Protein AF-0000000074318396 (afdb_homodimer)

pLDDT: mean 97.91, std 1.58, range [88.44, 99.0]

Nearest PDB structures (foldseek):
  2fzv-assembly1_D  TM=8.407E-01  e=4.730E-10  Shigella flexneri 2a str. 2457T
  2fzv-assembly1_C  TM=8.401E-01  e=1.295E-09  Shigella flexneri 2a str. 2457T
  1t0i-assembly1_A  TM=7.292E-01  e=5.713E-10  Saccharomyces cerevisiae
  4c76-assembly2_B  TM=8.490E-01  e=1.202E-07  Pseudomonas putida KT2440
  3k1y-assembly1_A  TM=6.879E-01  e=1.753E-07  Corynebacterium diphtheriae

Secondary structure (DSSP, 8-state):
-EEEEE----TT-HHHHHHHHHHHHHHTTT----EEEGGGS-TTHHHHTSGGGTT--HHHHHHHHHHHH-SEEEEEEE-BTTB--HHHHHHHHTS-TTTTTTT-EEEEEEE-SSSSTTHHHHHHHHHHHHHTT-EE-S---EETTHHHHB-SSSB--HHHHHHHHHHHHHHHH-/-EEEEE----TT-SHHHHHHHHHHHHHTTT----EEEGGGS-TTHHHHTSGG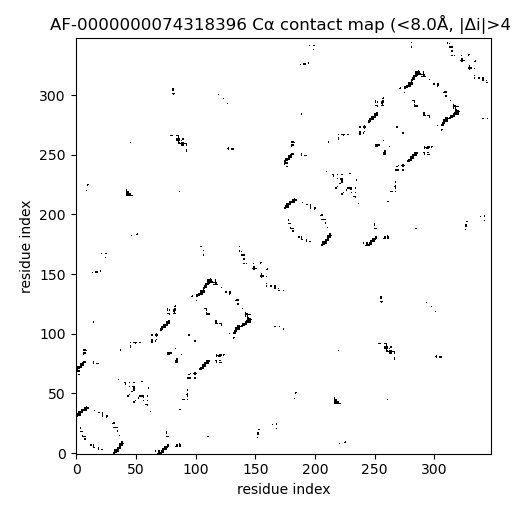GTT--HHHHHHHHHHHH-SEEEEEEE-BTTB--HHHHHHHHTSPTTTTTTT-EEEEEEE-SSSSTTHHHHHHHHHHHHHTT-EE-S---EETTHHHHB-SSSB--HHHHHHHHHHHHHHHH-

Solvent-accessible surface area (backbone atoms only — not comparable to full-atom values): 17674 Å² total; per-residue (Å²): 85,42,35,30,33,18,33,50,59,62,81,92,50,66,40,56,38,52,42,51,43,51,35,49,59,36,41,77,71,72,39,77,39,57,75,47,52,47,61,72,52,62,56,35,38,82,65,53,27,25,74,97,26,53,87,68,29,70,74,58,43,54,55,44,50,53,45,49,60,31,45,36,38,35,39,29,35,45,46,41,72,59,19,50,34,16,64,39,43,35,52,60,65,46,42,59,82,54,70,39,37,46,77,24,39,34,37,47,35,23,27,20,75,49,83,68,4,19,50,58,18,52,51,50,48,49,53,27,38,45,66,42,37,24,46,67,52,85,62,53,50,55,36,37,36,31,77,80,32,37,79,64,78,50,69,70,35,68,66,60,45,50,45,50,52,50,39,54,54,50,59,74,72,100,84,41,34,30,34,17,32,49,59,62,82,93,48,64,41,58,38,52,42,49,42,52,33,49,60,37,42,77,70,73,39,75,38,56,76,45,52,48,60,73,52,63,55,35,38,82,66,54,26,27,73,97,26,52,87,68,30,70,74,56,41,54,54,44,50,51,46,50,61,31,47,37,37,35,40,28,35,45,46,41,73,60,19,52,36,15,65,39,43,34,53,60,66,46,43,58,82,53,70,39,37,45,79,24,38,32,37,48,35,22,27,20,75,48,83,66,4,20,52,59,18,52,51,52,48,47,53,26,37,44,66,42,37,23,46,67,52,85,62,56,50,55,36,37,37,31,77,81,32,36,80,66,77,49,68,70,34,69,66,60,45,49,44,49,51,51,39,53,54,49,59,74,73,101

Sequence (348 aa):
MYTIISGTNRKDAVSPKLAAYYQTCLSDKGIEAPVLSLDDLPDDFVFSALYENAGKHEVFNKFRERMLNTTKFIFIVPEYNGSFPGVLKAFIDGMEYPDTFSNKKCALVGLSSGVQGAGLALSHLTDIFNYCGTHVLAQKPKLSFIHKHFDGEEVLNDLYKQLIDEQVEAFLEFMYTIISGTNRKDAVSPKLAAYYQTCLSDKGIEAPVLSLDDLPDDFVFSALYENAGKHEVFNKFRERMLNTTKFIFIVPEYNGSFPGVLKAFIDGMEYPDTFSNKKCALVGLSSGVQGAGLALSHLTDIFNYCGTHVLAQKPKLSFIHKHFDGEEVLNDLYKQLIDEQVEAFLEF

Radius of gyration: 20.23 Å; Cα contacts (8 Å, |Δi|>4): 728; chains: 2; bounding box: 42×61×42 Å

Structure (mmCIF, N/CA/C/O backbone):
data_AF-0000000074318396-model_v1
#
loop_
_entity.id
_entity.type
_entity.pdbx_description
1 polymer 'NADPH-dependent FMN reductase'
#
loop_
_atom_site.group_PDB
_atom_site.id
_atom_site.type_symbol
_atom_site.label_atom_id
_atom_site.label_alt_id
_atom_site.label_comp_id
_atom_site.label_asym_id
_atom_site.label_entity_id
_atom_site.label_seq_id
_atom_site.pdbx_PDB_ins_code
_atom_site.Cartn_x
_atom_site.Cartn_y
_atom_site.Cartn_z
_atom_site.occupancy
_atom_site.B_iso_or_equiv
_atom_site.auth_seq_id
_atom_site.auth_comp_id
_atom_site.auth_asym_id
_atom_site.auth_atom_id
_atom_site.pdbx_PDB_model_num
ATOM 1 N N . MET A 1 1 ? -10.891 -21.562 -10.18 1 94.31 1 MET A N 1
ATOM 2 C CA . MET A 1 1 ? -9.852 -21.016 -11.039 1 94.31 1 MET A CA 1
ATOM 3 C C . MET A 1 1 ? -8.711 -20.422 -10.219 1 94.31 1 MET A C 1
ATOM 5 O O . MET A 1 1 ? -8.945 -19.828 -9.164 1 94.31 1 MET A O 1
ATOM 9 N N . TYR A 1 2 ? -7.465 -20.734 -10.648 1 98.44 2 TYR A N 1
ATOM 10 C CA . TYR A 1 2 ? -6.285 -20.203 -9.984 1 98.44 2 TYR A CA 1
ATOM 11 C C . TYR A 1 2 ? -5.695 -19.031 -10.773 1 98.44 2 TYR A C 1
ATOM 13 O O . TYR A 1 2 ? -5.715 -19.031 -12.008 1 98.44 2 TYR A O 1
ATOM 21 N N . THR A 1 3 ? -5.23 -18.016 -10.078 1 98.81 3 THR A N 1
ATOM 22 C CA . THR A 1 3 ? -4.551 -16.891 -10.719 1 98.81 3 THR A CA 1
ATOM 23 C C . THR A 1 3 ? -3.258 -16.547 -9.984 1 98.81 3 THR A C 1
ATOM 25 O O . THR A 1 3 ? -3.238 -16.484 -8.75 1 98.81 3 THR A O 1
ATOM 28 N N . ILE A 1 4 ? -2.168 -16.438 -10.703 1 98.94 4 ILE A N 1
ATOM 29 C CA . ILE A 1 4 ? -0.906 -15.938 -10.172 1 98.94 4 ILE A CA 1
ATOM 30 C C . ILE A 1 4 ? -0.774 -14.453 -10.492 1 98.94 4 ILE A C 1
ATOM 32 O O . ILE A 1 4 ? -0.905 -14.047 -11.656 1 98.94 4 ILE A O 1
ATOM 36 N N . ILE A 1 5 ? -0.581 -13.633 -9.516 1 98.94 5 ILE A N 1
ATOM 37 C CA . ILE A 1 5 ? -0.462 -12.195 -9.711 1 98.94 5 ILE A CA 1
ATOM 38 C C . ILE A 1 5 ? 1.002 -11.773 -9.586 1 98.94 5 ILE A C 1
ATOM 40 O O . ILE A 1 5 ? 1.638 -12.008 -8.555 1 98.94 5 ILE A O 1
ATOM 44 N N . SER A 1 6 ? 1.577 -11.227 -10.641 1 98.88 6 SER A N 1
ATOM 45 C CA . SER A 1 6 ? 2.861 -10.539 -10.57 1 98.88 6 SER A CA 1
ATOM 46 C C . SER A 1 6 ? 2.709 -9.148 -9.969 1 98.88 6 SER A C 1
ATOM 48 O O . SER A 1 6 ? 2.145 -8.25 -10.602 1 98.88 6 SER A O 1
ATOM 50 N N . GLY A 1 7 ? 3.254 -8.875 -8.828 1 98.69 7 GLY A N 1
ATOM 51 C CA . GLY A 1 7 ? 2.811 -7.836 -7.914 1 98.69 7 GLY A CA 1
ATOM 52 C C . GLY A 1 7 ? 3.525 -6.516 -8.125 1 98.69 7 GLY A C 1
ATOM 53 O O . GLY A 1 7 ? 3.695 -5.738 -7.184 1 98.69 7 GLY A O 1
ATOM 54 N N . THR A 1 8 ? 4.086 -6.238 -9.367 1 98.44 8 THR A N 1
ATOM 55 C CA . THR A 1 8 ? 4.727 -4.957 -9.648 1 98.44 8 THR A CA 1
ATOM 56 C C . THR A 1 8 ? 4.52 -4.562 -11.109 1 98.44 8 THR A C 1
ATOM 58 O O . THR A 1 8 ? 4.207 -5.41 -11.953 1 98.44 8 THR A O 1
ATOM 61 N N . ASN A 1 9 ? 4.617 -3.287 -11.312 1 98.31 9 ASN A N 1
ATOM 62 C CA . ASN A 1 9 ? 4.574 -2.775 -12.68 1 98.31 9 ASN A CA 1
ATOM 63 C C . ASN A 1 9 ? 5.945 -2.283 -13.133 1 98.31 9 ASN A C 1
ATOM 65 O O . ASN A 1 9 ? 6.055 -1.574 -14.133 1 98.31 9 ASN A O 1
ATOM 69 N N . ARG A 1 10 ? 6.977 -2.527 -12.344 1 96.69 10 ARG A N 1
ATOM 70 C CA . ARG A 1 10 ? 8.328 -2.18 -12.766 1 96.69 10 ARG A CA 1
ATOM 71 C C . ARG A 1 10 ? 8.75 -2.986 -13.992 1 96.69 10 ARG A C 1
ATOM 73 O O . ARG A 1 10 ? 8.555 -4.203 -14.039 1 96.69 10 ARG A O 1
ATOM 80 N N . LYS A 1 11 ? 9.398 -2.217 -14.859 1 93.25 11 LYS A N 1
ATOM 81 C CA . LYS A 1 11 ? 9.828 -2.902 -16.078 1 93.25 11 LYS A CA 1
ATOM 82 C C . LYS A 1 11 ? 11.039 -3.791 -15.797 1 93.25 11 LYS A C 1
ATOM 84 O O . LYS A 1 11 ? 11.883 -3.457 -14.969 1 93.25 11 LYS A O 1
ATOM 89 N N . ASP A 1 12 ? 11.133 -4.949 -16.438 1 90.5 12 ASP A N 1
ATOM 90 C CA . ASP A 1 12 ? 12.242 -5.898 -16.359 1 90.5 12 ASP A CA 1
ATOM 91 C C . ASP A 1 12 ? 12.406 -6.418 -14.922 1 90.5 12 ASP A C 1
ATOM 93 O O . ASP A 1 12 ? 13.523 -6.645 -14.469 1 90.5 12 ASP A O 1
ATOM 97 N N . ALA A 1 13 ? 11.32 -6.457 -14.219 1 95.69 13 ALA A N 1
ATOM 98 C CA . ALA A 1 13 ? 11.344 -6.965 -12.844 1 95.69 13 ALA A CA 1
ATOM 99 C C . ALA A 1 13 ? 11.508 -8.477 -12.82 1 95.69 13 ALA A C 1
ATOM 101 O O . ALA A 1 13 ? 11.195 -9.156 -13.805 1 95.69 13 ALA A O 1
ATOM 102 N N . VAL A 1 14 ? 11.922 -9 -11.734 1 97.81 14 VAL A N 1
ATOM 103 C CA . VAL A 1 14 ? 12.094 -10.43 -11.516 1 97.81 14 VAL A CA 1
ATOM 104 C C . VAL A 1 14 ? 10.734 -11.078 -11.273 1 97.81 14 VAL A C 1
ATOM 106 O O . VAL A 1 14 ? 10.531 -12.258 -11.586 1 97.81 14 VAL A O 1
ATOM 109 N N . SER A 1 15 ? 9.758 -10.336 -10.82 1 98.38 15 SER A N 1
ATOM 110 C CA . SER A 1 15 ? 8.461 -10.836 -10.367 1 98.38 15 SER A CA 1
ATOM 111 C C . SER A 1 15 ? 7.727 -11.562 -11.484 1 98.38 15 SER A C 1
ATOM 113 O O . SER A 1 15 ? 7.227 -12.672 -11.281 1 98.38 15 SER A O 1
ATOM 115 N N . PRO A 1 16 ? 7.719 -11.008 -12.703 1 98.38 16 PRO A N 1
ATOM 116 C CA . PRO A 1 16 ? 7.035 -11.742 -13.766 1 98.38 16 PRO A CA 1
ATOM 117 C C . PRO A 1 16 ? 7.719 -13.062 -14.102 1 98.38 16 PRO A C 1
ATOM 119 O O . PRO A 1 16 ? 7.047 -14.047 -14.43 1 98.38 16 PRO A O 1
ATOM 122 N N . LYS A 1 17 ? 9 -13.117 -14.023 1 98.5 17 LYS A N 1
ATOM 123 C CA . LYS A 1 17 ? 9.734 -14.352 -14.281 1 98.5 17 LYS A CA 1
ATOM 124 C C . LYS A 1 17 ? 9.461 -15.391 -13.195 1 98.5 17 LYS A C 1
ATOM 126 O O . LYS A 1 17 ? 9.289 -16.578 -13.5 1 98.5 17 LYS A O 1
ATOM 131 N N . LEU A 1 18 ? 9.406 -14.938 -11.961 1 98.75 18 LEU A N 1
ATOM 132 C CA . LEU A 1 18 ? 9.102 -15.852 -10.867 1 98.75 18 LEU A CA 1
ATOM 133 C C . LEU A 1 18 ? 7.66 -16.344 -10.953 1 98.75 18 LEU A C 1
ATOM 135 O O . LEU A 1 18 ? 7.375 -17.5 -10.633 1 98.75 18 LEU A O 1
ATOM 139 N N . ALA A 1 19 ? 6.762 -15.453 -11.352 1 98.81 19 ALA A N 1
ATOM 140 C CA . ALA A 1 19 ? 5.379 -15.859 -11.594 1 98.81 19 ALA A CA 1
ATOM 141 C C . ALA A 1 19 ? 5.309 -16.969 -12.633 1 98.81 19 ALA A C 1
ATOM 143 O O . ALA A 1 19 ? 4.594 -17.953 -12.453 1 98.81 19 ALA A O 1
ATOM 144 N N . ALA A 1 20 ? 6.039 -16.812 -13.695 1 98.62 20 ALA A N 1
ATOM 145 C CA . ALA A 1 20 ? 6.086 -17.828 -14.742 1 98.62 20 ALA A CA 1
ATOM 146 C C . ALA A 1 20 ? 6.641 -19.141 -14.203 1 98.62 20 ALA A C 1
ATOM 148 O O . ALA A 1 20 ? 6.168 -20.219 -14.578 1 98.62 20 ALA A O 1
ATOM 149 N N . TYR A 1 21 ? 7.629 -19.016 -13.414 1 98.75 21 TYR A N 1
ATOM 150 C CA . TYR A 1 21 ? 8.195 -20.219 -12.797 1 98.75 21 TYR A CA 1
ATOM 151 C C . TYR A 1 21 ? 7.148 -20.953 -11.969 1 98.75 21 TYR A C 1
ATOM 153 O O . TYR A 1 21 ? 7.012 -22.172 -12.07 1 98.75 21 TYR A O 1
ATOM 161 N N . TYR A 1 22 ? 6.414 -20.234 -11.117 1 98.81 22 TYR A N 1
ATOM 162 C CA . TYR A 1 22 ? 5.34 -20.844 -10.328 1 98.81 22 TYR A CA 1
ATOM 163 C C . TYR A 1 22 ? 4.293 -21.469 -11.234 1 98.81 22 TYR A C 1
ATOM 165 O O . TYR A 1 22 ? 3.764 -22.547 -10.93 1 98.81 22 TYR A O 1
ATOM 173 N N . GLN A 1 23 ? 3.982 -20.75 -12.297 1 98.75 23 GLN A N 1
ATOM 174 C CA . GLN A 1 23 ? 3.025 -21.281 -13.258 1 98.75 23 GLN A CA 1
ATOM 175 C C . GLN A 1 23 ? 3.484 -22.641 -13.789 1 98.75 23 GLN A C 1
ATOM 177 O O . GLN A 1 23 ? 2.686 -23.578 -13.906 1 98.75 23 GLN A O 1
ATOM 182 N N . THR A 1 24 ? 4.758 -22.75 -14.117 1 98.38 24 THR A N 1
ATOM 183 C CA . THR A 1 24 ? 5.332 -24 -14.602 1 98.38 24 THR A CA 1
ATOM 184 C C . THR A 1 24 ? 5.23 -25.094 -13.539 1 98.38 24 THR A C 1
ATOM 186 O O . THR A 1 24 ? 4.859 -26.234 -13.836 1 98.38 24 THR A O 1
ATOM 189 N N . CYS A 1 25 ? 5.551 -24.75 -12.328 1 98.38 25 CYS A N 1
ATOM 190 C CA . CYS A 1 25 ? 5.457 -25.703 -11.227 1 98.38 25 CYS A CA 1
ATOM 191 C C . CYS A 1 25 ? 4.047 -26.266 -11.117 1 98.38 25 CYS A C 1
ATOM 193 O O . CYS A 1 25 ? 3.867 -27.469 -10.922 1 98.38 25 CYS A O 1
ATOM 195 N N . LEU A 1 26 ? 3.059 -25.406 -11.234 1 98.62 26 LEU A N 1
ATOM 196 C CA . LEU A 1 26 ? 1.665 -25.828 -11.133 1 98.62 26 LEU A CA 1
ATOM 197 C C . LEU A 1 26 ? 1.252 -26.641 -12.344 1 98.62 26 LEU A C 1
ATOM 199 O O . LEU A 1 26 ? 0.56 -27.656 -12.203 1 98.62 26 LEU A O 1
ATOM 203 N N . SER A 1 27 ? 1.682 -26.188 -13.516 1 98.31 27 SER A N 1
ATOM 204 C CA . SER A 1 27 ? 1.366 -26.906 -14.742 1 98.31 27 SER A CA 1
ATOM 205 C C . SER A 1 27 ? 1.912 -28.328 -14.695 1 98.31 27 SER A C 1
ATOM 207 O O . SER A 1 27 ? 1.26 -29.266 -15.172 1 98.31 27 SER A O 1
ATOM 209 N N . ASP A 1 28 ? 3.084 -28.469 -14.18 1 97.81 28 ASP A N 1
ATOM 210 C CA . ASP A 1 28 ? 3.713 -29.781 -14.039 1 97.81 28 ASP A CA 1
ATOM 211 C C . ASP A 1 28 ? 2.863 -30.719 -13.172 1 97.81 28 ASP A C 1
ATOM 213 O O . ASP A 1 28 ? 2.988 -31.938 -13.258 1 97.81 28 ASP A O 1
ATOM 217 N N . LYS A 1 29 ? 2.031 -30.125 -12.375 1 97.56 29 LYS A N 1
ATOM 218 C CA . LYS A 1 29 ? 1.135 -30.891 -11.516 1 97.56 29 LYS A CA 1
ATOM 219 C C . LYS A 1 29 ? -0.268 -30.969 -12.109 1 97.56 29 LYS A C 1
ATOM 221 O O . LYS A 1 29 ? -1.208 -31.406 -11.445 1 97.56 29 LYS A O 1
ATOM 226 N N . GLY A 1 30 ? -0.443 -30.438 -13.305 1 97.5 30 GLY A N 1
ATOM 227 C CA . GLY A 1 30 ? -1.698 -30.531 -14.031 1 97.5 30 GLY A CA 1
ATOM 228 C C . GLY A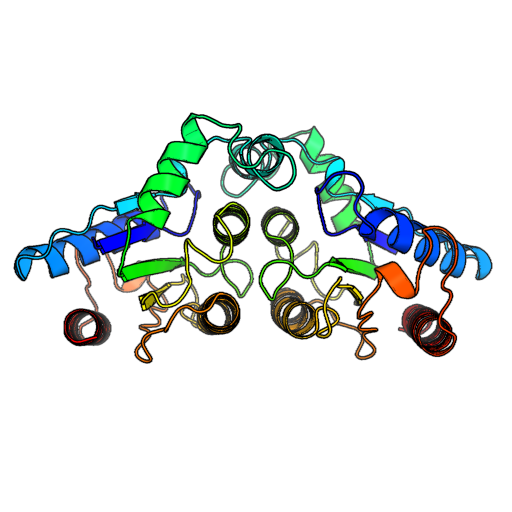 1 30 ? -2.652 -29.391 -13.719 1 97.5 30 GLY A C 1
ATOM 229 O O . GLY A 1 30 ? -3.854 -29.5 -13.977 1 97.5 30 GLY A O 1
ATOM 230 N N . ILE A 1 31 ? -2.17 -28.328 -13.102 1 97.75 31 ILE A N 1
ATOM 231 C CA . ILE A 1 31 ? -3.014 -27.203 -12.688 1 97.75 31 ILE A CA 1
ATOM 232 C C . ILE A 1 31 ? -2.758 -26 -13.594 1 97.75 31 ILE A C 1
ATOM 234 O O . ILE A 1 31 ? -1.608 -25.594 -13.781 1 97.75 31 ILE A O 1
ATOM 238 N N . GLU A 1 32 ? -3.801 -25.547 -14.156 1 97.81 32 GLU A N 1
ATOM 239 C CA . GLU A 1 32 ? -3.707 -24.312 -14.93 1 97.81 32 GLU A CA 1
ATOM 240 C C . GLU A 1 32 ? -3.891 -23.078 -14.047 1 97.81 32 GLU A C 1
ATOM 242 O O . GLU A 1 32 ? -4.883 -22.984 -13.32 1 97.81 32 GLU A O 1
ATOM 247 N N . ALA A 1 33 ? -2.963 -22.188 -14.086 1 98.5 33 ALA A N 1
ATOM 248 C CA . ALA A 1 33 ? -3.008 -20.938 -13.328 1 98.5 33 ALA A CA 1
ATOM 249 C C . ALA A 1 33 ? -2.447 -19.781 -14.148 1 98.5 33 ALA A C 1
ATOM 251 O O . ALA A 1 33 ? -1.245 -19.5 -14.102 1 98.5 33 ALA A O 1
ATOM 252 N N . PRO A 1 34 ? -3.232 -19.094 -14.891 1 98.5 34 PRO A N 1
ATOM 253 C CA . PRO A 1 34 ? -2.74 -17.969 -15.695 1 98.5 34 PRO A CA 1
ATOM 254 C C . PRO A 1 34 ? -2.176 -16.828 -14.844 1 98.5 34 PRO A C 1
ATOM 256 O O . PRO A 1 34 ? -2.65 -16.594 -13.727 1 98.5 34 PRO A O 1
ATOM 259 N N . VAL A 1 35 ? -1.208 -16.141 -15.445 1 98.69 35 VAL A N 1
ATOM 260 C CA . VAL A 1 35 ? -0.562 -15.031 -14.766 1 98.69 35 VAL A CA 1
ATOM 261 C C . VAL A 1 35 ? -1.301 -13.734 -15.094 1 98.69 35 VAL A C 1
ATOM 263 O O . VAL A 1 35 ? -1.682 -13.492 -16.234 1 98.69 35 VAL A O 1
ATOM 266 N N . LEU A 1 36 ? -1.627 -13 -14.117 1 98.62 36 LEU A N 1
ATOM 267 C CA . LEU A 1 36 ? -2.078 -11.617 -14.219 1 98.62 36 LEU A CA 1
ATOM 268 C C . LEU A 1 36 ? -0.962 -10.648 -13.828 1 98.62 36 LEU A C 1
ATOM 270 O O . LEU A 1 36 ? -0.543 -10.617 -12.664 1 98.62 36 LEU A O 1
ATOM 274 N N . SER A 1 37 ? -0.477 -9.914 -14.75 1 98.38 37 SER A N 1
ATOM 275 C CA . SER A 1 37 ? 0.628 -9 -14.492 1 98.38 37 SER A CA 1
ATOM 276 C C . SER A 1 37 ? 0.123 -7.578 -14.25 1 98.38 37 SER A C 1
ATOM 278 O O . SER A 1 37 ? -0.672 -7.055 -15.031 1 98.38 37 SER A O 1
ATOM 280 N N . LEU A 1 38 ? 0.671 -6.934 -13.273 1 98.62 38 LEU A N 1
ATOM 281 C CA . LEU A 1 38 ? 0.252 -5.566 -12.977 1 98.62 38 LEU A CA 1
ATOM 282 C C . LEU A 1 38 ? 0.853 -4.586 -13.977 1 98.62 38 LEU A C 1
ATOM 284 O O . LEU A 1 38 ? 0.413 -3.438 -14.07 1 98.62 38 LEU A O 1
ATOM 288 N N . ASP A 1 39 ? 1.813 -5.047 -14.711 1 96.94 39 ASP A N 1
ATOM 289 C CA . ASP A 1 39 ? 2.365 -4.25 -15.805 1 96.94 39 ASP A CA 1
ATOM 290 C C . ASP A 1 39 ? 1.315 -3.99 -16.875 1 96.94 39 ASP A C 1
ATOM 292 O O . ASP A 1 39 ? 1.434 -3.037 -17.656 1 96.94 39 ASP A O 1
ATOM 296 N N . ASP A 1 40 ? 0.289 -4.809 -16.938 1 97.88 40 ASP A N 1
ATOM 297 C CA . ASP A 1 40 ? -0.718 -4.738 -18 1 97.88 40 ASP A CA 1
ATOM 298 C C . ASP A 1 40 ? -1.857 -3.799 -17.609 1 97.88 40 ASP A C 1
ATOM 300 O O . ASP A 1 40 ? -2.771 -3.559 -18.391 1 97.88 40 ASP A O 1
ATOM 304 N N . LEU A 1 41 ? -1.814 -3.258 -16.391 1 98.62 41 LEU A N 1
ATOM 305 C CA . LEU A 1 41 ? -2.885 -2.383 -15.938 1 98.62 41 LEU A CA 1
ATOM 306 C C . LEU A 1 41 ? -2.93 -1.1 -16.75 1 98.62 41 LEU A C 1
ATOM 308 O O . LEU A 1 41 ? -1.896 -0.628 -17.234 1 98.62 41 LEU A O 1
ATOM 312 N N . PRO A 1 42 ? -4.164 -0.546 -16.844 1 98.38 42 PRO A N 1
ATOM 313 C CA . PRO A 1 42 ? -4.203 0.793 -17.438 1 98.38 42 PRO A CA 1
ATOM 314 C C . PRO A 1 42 ? -3.396 1.814 -16.641 1 98.38 42 PRO A C 1
ATOM 316 O O . PRO A 1 42 ? -3.465 1.834 -15.406 1 98.38 42 PRO A O 1
ATOM 319 N N . ASP A 1 43 ? -2.732 2.68 -17.328 1 97.62 43 ASP A N 1
ATOM 320 C CA . ASP A 1 43 ? -1.771 3.568 -16.688 1 97.62 43 ASP A CA 1
ATOM 321 C C . ASP A 1 43 ? -2.469 4.52 -15.711 1 97.62 43 ASP A C 1
ATOM 323 O O . ASP A 1 43 ? -1.849 5.02 -14.773 1 97.62 43 ASP A O 1
ATOM 327 N N . ASP A 1 44 ? -3.756 4.773 -15.953 1 97.69 44 ASP A N 1
ATOM 328 C CA . ASP A 1 44 ? -4.445 5.781 -15.156 1 97.69 44 ASP A CA 1
ATOM 329 C C . ASP A 1 44 ? -5.457 5.141 -14.211 1 97.69 44 ASP A C 1
ATOM 331 O O . ASP A 1 44 ? -6.312 5.824 -13.648 1 97.69 44 ASP A O 1
ATOM 335 N N . PHE A 1 45 ? -5.406 3.857 -13.984 1 98.69 45 PHE A N 1
ATOM 336 C CA . PHE A 1 45 ? -6.48 3.127 -13.32 1 98.69 45 PHE A CA 1
ATOM 337 C C . PHE A 1 45 ? -6.695 3.65 -11.906 1 98.69 45 PHE A C 1
ATOM 339 O O . PHE A 1 45 ? -7.816 3.633 -11.391 1 98.69 45 PHE A O 1
ATOM 346 N N . VAL A 1 46 ? -5.641 4.168 -11.289 1 98.56 46 VAL A N 1
ATOM 347 C CA . VAL A 1 46 ? -5.711 4.594 -9.898 1 98.56 46 VAL A CA 1
ATOM 348 C C . VAL A 1 46 ? -6.695 5.75 -9.758 1 98.56 46 VAL A C 1
ATOM 350 O O . VAL A 1 46 ? -7.336 5.91 -8.719 1 98.56 46 VAL A O 1
ATOM 353 N N . PHE A 1 47 ? -6.875 6.5 -10.812 1 98.12 47 PHE A N 1
ATOM 354 C CA . PHE A 1 47 ? -7.77 7.652 -10.773 1 98.12 47 PHE A CA 1
ATOM 355 C C . PHE A 1 47 ? -9.031 7.391 -11.594 1 98.12 47 PHE A C 1
ATOM 357 O O . PHE A 1 47 ? -10.094 7.934 -11.297 1 98.12 47 PHE A O 1
ATOM 364 N N . SER A 1 48 ? -8.953 6.449 -12.523 1 98.19 48 SER A N 1
ATOM 365 C CA . SER A 1 48 ? -10.047 6.34 -13.484 1 98.19 48 SER A CA 1
ATOM 366 C C . SER A 1 48 ? -10.898 5.102 -13.219 1 98.19 48 SER A C 1
ATOM 368 O O . SER A 1 48 ? -11.992 4.961 -13.766 1 98.19 48 SER A O 1
ATOM 370 N N . ALA A 1 49 ? -10.43 4.242 -12.273 1 98.44 49 ALA A N 1
ATOM 371 C CA . ALA A 1 49 ? -11.125 2.961 -12.203 1 98.44 49 ALA A CA 1
ATOM 372 C C . ALA A 1 49 ? -11.516 2.627 -10.766 1 98.44 49 ALA A C 1
ATOM 374 O O . ALA A 1 49 ? -12.234 1.655 -10.523 1 98.44 49 ALA A O 1
ATOM 375 N N . LEU A 1 50 ? -11.031 3.381 -9.789 1 97.88 50 LEU A N 1
ATOM 376 C CA . LEU A 1 50 ? -11.266 3.057 -8.383 1 97.88 50 LEU A CA 1
ATOM 377 C C . LEU A 1 50 ? -12.375 3.928 -7.805 1 97.88 50 LEU A C 1
ATOM 379 O O . LEU A 1 50 ? -12.734 4.953 -8.391 1 97.88 50 LEU A O 1
ATOM 383 N N . TYR A 1 51 ? -12.844 3.541 -6.656 1 95.88 51 TYR A N 1
ATOM 384 C CA . TYR A 1 51 ? -13.758 4.301 -5.812 1 95.88 51 TYR A CA 1
ATOM 385 C C . TYR A 1 51 ? -15.016 4.688 -6.586 1 95.88 51 TYR A C 1
ATOM 387 O O . TYR A 1 51 ? -15.758 3.822 -7.055 1 95.88 51 TYR A O 1
ATOM 395 N N . GLU A 1 52 ? -15.219 5.992 -6.852 1 95.12 52 GLU A N 1
ATOM 396 C CA . GLU A 1 52 ? -16.422 6.465 -7.523 1 95.12 52 GLU A CA 1
ATOM 397 C C . GLU A 1 52 ? -16.469 6.004 -8.977 1 95.12 52 GLU A C 1
ATOM 399 O O . GLU A 1 52 ? -17.516 6.051 -9.617 1 95.12 52 GLU A O 1
ATOM 404 N N . ASN A 1 53 ? -15.367 5.477 -9.461 1 97.06 53 ASN A N 1
ATOM 405 C CA . ASN A 1 53 ? -15.281 5.043 -10.844 1 97.06 53 ASN A CA 1
ATOM 406 C C . ASN A 1 53 ? -15.344 3.521 -10.961 1 97.06 53 ASN A C 1
ATOM 408 O O . ASN A 1 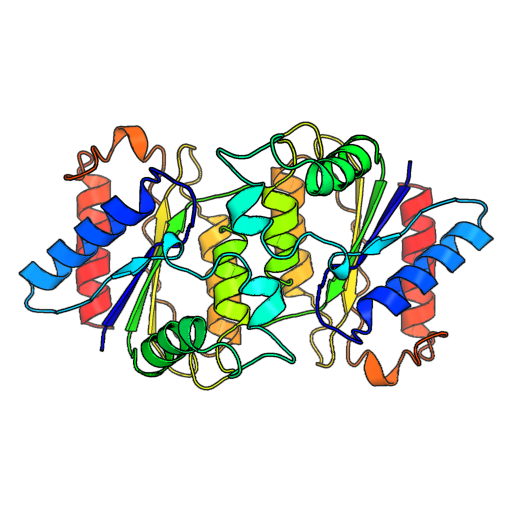53 ? -15.18 2.971 -12.055 1 97.06 53 ASN A O 1
ATOM 412 N N . ALA A 1 54 ? -15.594 2.861 -9.859 1 95.44 54 ALA A N 1
ATOM 413 C CA . ALA A 1 54 ? -15.672 1.402 -9.859 1 95.44 54 ALA A CA 1
ATOM 414 C C . ALA A 1 54 ? -16.672 0.906 -10.898 1 95.44 54 ALA A C 1
ATOM 416 O O . ALA A 1 54 ? -17.797 1.399 -10.977 1 95.44 54 ALA A O 1
ATOM 417 N N . GLY A 1 55 ? -16.219 0.016 -11.695 1 95.56 55 GLY A N 1
ATOM 418 C CA . GLY A 1 55 ? -17.094 -0.602 -12.68 1 95.56 55 GLY A CA 1
ATOM 419 C C . GLY A 1 55 ? -17.188 0.196 -13.969 1 95.56 55 GLY A C 1
ATOM 420 O O . GLY A 1 55 ? -17.781 -0.265 -14.945 1 95.56 55 GLY A O 1
ATOM 421 N N . LYS A 1 56 ? -16.516 1.346 -14.039 1 96.94 56 LYS A N 1
ATOM 422 C CA . LYS A 1 56 ? -16.734 2.244 -15.172 1 96.94 56 LYS A CA 1
ATOM 423 C C . LYS A 1 56 ? -15.609 2.123 -16.188 1 96.94 56 LYS A C 1
ATOM 425 O O . LYS A 1 56 ? -15.719 2.631 -17.312 1 96.94 56 LYS A O 1
ATOM 430 N N . HIS A 1 57 ? -14.508 1.476 -15.852 1 98.19 57 HIS A N 1
ATOM 431 C CA . HIS A 1 57 ? -13.352 1.349 -16.734 1 98.19 57 HIS A CA 1
ATOM 432 C C . HIS A 1 57 ? -13.305 -0.027 -17.391 1 98.19 57 HIS A C 1
ATOM 434 O O . HIS A 1 57 ? -12.898 -1.007 -16.766 1 98.19 57 HIS A O 1
ATOM 440 N N . GLU A 1 58 ? -13.562 -0.126 -18.594 1 98 58 GLU A N 1
ATOM 441 C CA . GLU A 1 58 ? -13.773 -1.391 -19.297 1 98 58 GLU A CA 1
ATOM 442 C C . GLU A 1 58 ? -12.531 -2.273 -19.219 1 98 58 GLU A C 1
ATOM 444 O O . GLU A 1 58 ? -12.633 -3.471 -18.953 1 98 58 GLU A O 1
ATOM 449 N N . VAL A 1 59 ? -11.422 -1.688 -19.469 1 98.44 59 VAL A N 1
ATOM 450 C CA . VAL A 1 59 ? -10.188 -2.469 -19.469 1 98.44 59 VAL A CA 1
ATOM 451 C C . VAL A 1 59 ? -9.891 -2.988 -18.062 1 98.44 59 VAL A C 1
ATOM 453 O O . VAL A 1 59 ? -9.594 -4.168 -17.891 1 98.44 59 VAL A O 1
ATOM 456 N N . PHE A 1 60 ? -10.023 -2.148 -17.078 1 98.75 60 PHE A N 1
ATOM 457 C CA . PHE A 1 60 ? -9.758 -2.553 -15.695 1 98.75 60 PHE A CA 1
ATOM 458 C C . PHE A 1 60 ? -10.766 -3.598 -15.234 1 98.75 60 PHE A C 1
ATOM 460 O O . PHE A 1 60 ? -10.43 -4.5 -14.469 1 98.75 60 PHE A O 1
ATOM 467 N N . ASN A 1 61 ? -11.992 -3.492 -15.742 1 98.38 61 ASN A N 1
ATOM 468 C CA . ASN A 1 61 ? -13.039 -4.43 -15.352 1 98.38 61 ASN A CA 1
ATOM 469 C C . ASN A 1 61 ? -12.688 -5.859 -15.742 1 98.38 61 ASN A C 1
ATOM 471 O O . ASN A 1 61 ? -13.141 -6.812 -15.102 1 98.38 61 ASN A O 1
ATOM 475 N N . LYS A 1 62 ? -11.875 -6.016 -16.781 1 98.38 62 LYS A N 1
ATOM 476 C CA . LYS A 1 62 ? -11.43 -7.355 -17.141 1 98.38 62 LYS A CA 1
ATOM 477 C C . LYS A 1 62 ? -10.57 -7.965 -16.031 1 98.38 62 LYS A C 1
ATOM 479 O O . LYS A 1 62 ? -10.641 -9.172 -15.781 1 98.38 62 LYS A O 1
ATOM 484 N N . PHE A 1 63 ? -9.766 -7.141 -15.43 1 98.62 63 PHE A N 1
ATOM 485 C CA . PHE A 1 63 ? -8.992 -7.602 -14.289 1 98.62 63 PHE A CA 1
ATOM 486 C C . PHE A 1 63 ? -9.898 -7.93 -13.109 1 98.62 63 PHE A C 1
ATOM 488 O O . PHE A 1 63 ? -9.734 -8.961 -12.461 1 98.62 63 PHE A O 1
ATOM 495 N N . ARG A 1 64 ? -10.883 -7.094 -12.844 1 98.19 64 ARG A N 1
ATOM 496 C CA . ARG A 1 64 ? -11.836 -7.316 -11.758 1 98.19 64 ARG A CA 1
ATOM 497 C C . ARG A 1 64 ? -12.562 -8.648 -11.93 1 98.19 64 ARG A C 1
ATOM 499 O O . ARG A 1 64 ? -12.711 -9.414 -10.977 1 98.19 64 ARG A O 1
ATOM 506 N N . GLU A 1 65 ? -12.961 -8.844 -13.133 1 98.06 65 GLU A N 1
ATOM 507 C CA . GLU A 1 65 ? -13.703 -10.07 -13.43 1 98.06 65 GLU A CA 1
ATOM 508 C C . GLU A 1 65 ? -12.836 -11.305 -13.211 1 98.06 65 GLU A C 1
ATOM 510 O O . GLU A 1 65 ? -13.289 -12.297 -12.641 1 98.06 65 GLU A O 1
ATOM 515 N N . ARG A 1 66 ? -11.641 -11.211 -13.672 1 98.25 66 ARG A N 1
ATOM 516 C CA . ARG A 1 66 ? -10.719 -12.32 -13.469 1 98.25 66 ARG A CA 1
ATOM 517 C C . ARG A 1 66 ? -10.516 -12.602 -11.984 1 98.25 66 ARG A C 1
ATOM 519 O O . ARG A 1 66 ? -10.57 -13.75 -11.547 1 98.25 66 ARG A O 1
ATOM 526 N N . MET A 1 67 ? -10.352 -11.625 -11.234 1 98.5 67 MET A N 1
ATOM 527 C CA . MET A 1 67 ? -10.148 -11.766 -9.797 1 98.5 67 MET A CA 1
ATOM 528 C C . MET A 1 67 ? -11.391 -12.32 -9.117 1 98.5 67 MET A C 1
ATOM 530 O O . MET A 1 67 ? -11.297 -13.172 -8.227 1 98.5 67 MET A O 1
ATOM 534 N N . LEU A 1 68 ? -12.492 -11.828 -9.523 1 98 68 LEU A N 1
ATOM 535 C CA . LEU A 1 68 ? -13.75 -12.281 -8.953 1 98 68 LEU A CA 1
ATOM 536 C C . LEU A 1 68 ? -13.953 -13.781 -9.18 1 98 68 LEU A C 1
ATOM 538 O O . LEU A 1 68 ? -14.461 -14.484 -8.312 1 98 68 LEU A O 1
ATOM 542 N N . ASN A 1 69 ? -13.5 -14.242 -10.289 1 97.81 69 ASN A N 1
ATOM 543 C CA . ASN A 1 69 ? -13.734 -15.625 -10.664 1 97.81 69 ASN A CA 1
ATOM 544 C C . ASN A 1 69 ? -12.625 -16.547 -10.156 1 97.81 69 ASN A C 1
ATOM 546 O O . ASN A 1 69 ? -12.688 -17.766 -10.328 1 97.81 69 ASN A O 1
ATOM 550 N N . THR A 1 70 ? -11.633 -15.961 -9.57 1 98.31 70 THR A N 1
ATOM 551 C CA . THR A 1 70 ? -10.523 -16.734 -9.023 1 98.31 70 THR A CA 1
ATOM 552 C C . THR A 1 70 ? -10.875 -17.281 -7.645 1 98.31 70 THR A C 1
ATOM 554 O O . THR A 1 70 ? -11.461 -16.578 -6.82 1 98.31 70 THR A O 1
ATOM 557 N N . THR A 1 71 ? -10.516 -18.531 -7.398 1 97.62 71 THR A N 1
ATOM 558 C CA . THR A 1 71 ? -10.789 -19.141 -6.109 1 97.62 71 THR A CA 1
ATOM 559 C C . THR A 1 71 ? -9.531 -19.156 -5.234 1 97.62 71 THR A C 1
ATOM 561 O O . THR A 1 71 ? -9.617 -19 -4.016 1 97.62 71 THR A O 1
ATOM 564 N N . LYS A 1 72 ? -8.328 -19.391 -5.871 1 98.62 72 LYS A N 1
ATOM 565 C CA . LYS A 1 72 ? -7.051 -19.359 -5.172 1 98.62 72 LYS A CA 1
ATOM 566 C C . LYS A 1 72 ? -6.062 -18.438 -5.887 1 98.62 72 LYS A C 1
ATOM 568 O O . LYS A 1 72 ? -5.938 -18.484 -7.109 1 98.62 72 LYS A O 1
ATOM 573 N N . PHE A 1 73 ? -5.434 -17.672 -5.066 1 98.88 73 PHE A N 1
ATOM 574 C CA . PHE A 1 73 ? -4.449 -16.719 -5.586 1 98.88 73 PHE A CA 1
ATOM 575 C C . PHE A 1 73 ? -3.041 -17.125 -5.176 1 98.88 73 PHE A C 1
ATOM 577 O O . PHE A 1 73 ? -2.842 -17.688 -4.094 1 98.88 73 PHE A O 1
ATOM 584 N N . ILE A 1 74 ? -2.107 -16.875 -6.02 1 98.94 74 ILE A N 1
ATOM 585 C CA . ILE A 1 74 ? -0.707 -16.75 -5.629 1 98.94 74 ILE A CA 1
ATOM 586 C C . ILE A 1 74 ? -0.205 -15.336 -5.953 1 98.94 74 ILE A C 1
ATOM 588 O O . ILE A 1 74 ? -0.241 -14.914 -7.109 1 98.94 74 ILE A O 1
ATOM 592 N N . PHE A 1 75 ? 0.217 -14.633 -4.984 1 99 75 PHE A N 1
ATOM 593 C CA . PHE A 1 75 ? 0.784 -13.305 -5.188 1 99 75 PHE A CA 1
ATOM 594 C C . PHE A 1 75 ? 2.305 -13.344 -5.113 1 99 75 PHE A C 1
ATOM 596 O O . PHE A 1 75 ? 2.871 -13.766 -4.102 1 99 75 PHE A O 1
ATOM 603 N N . ILE A 1 76 ? 2.963 -12.945 -6.172 1 98.94 76 ILE A N 1
ATOM 604 C CA . ILE A 1 76 ? 4.402 -12.719 -6.195 1 98.94 76 ILE A CA 1
ATOM 605 C C . ILE A 1 76 ? 4.699 -11.273 -5.793 1 98.94 76 ILE A C 1
ATOM 607 O O . ILE A 1 76 ? 4.34 -10.336 -6.508 1 98.94 76 ILE A O 1
ATOM 611 N N . VAL A 1 77 ? 5.406 -11.086 -4.672 1 98.94 77 VAL A N 1
ATOM 612 C CA . VAL A 1 77 ? 5.418 -9.789 -3.996 1 98.94 77 VAL A CA 1
ATOM 613 C C . VAL A 1 77 ? 6.859 -9.312 -3.822 1 98.94 77 VAL A C 1
ATOM 615 O O . VAL A 1 77 ? 7.543 -9.711 -2.875 1 98.94 77 VAL A O 1
ATOM 618 N N . PRO A 1 78 ? 7.301 -8.414 -4.672 1 98.81 78 PRO A N 1
ATOM 619 C CA . PRO A 1 78 ? 8.617 -7.82 -4.426 1 98.81 78 PRO A CA 1
ATOM 620 C C . PRO A 1 78 ? 8.609 -6.809 -3.285 1 98.81 78 PRO A C 1
ATOM 622 O O . PRO A 1 78 ? 7.57 -6.207 -2.998 1 98.81 78 PRO A O 1
ATOM 625 N N . GLU A 1 79 ? 9.727 -6.641 -2.674 1 98.62 79 GLU A N 1
ATOM 626 C CA . GLU A 1 79 ? 9.867 -5.676 -1.588 1 98.62 79 GLU A CA 1
ATOM 627 C C . GLU A 1 79 ? 10.211 -4.289 -2.123 1 98.62 79 GLU A C 1
ATOM 629 O O . GLU A 1 79 ? 11.258 -4.102 -2.752 1 98.62 79 GLU A O 1
ATOM 634 N N . TYR A 1 80 ? 9.344 -3.336 -1.889 1 98.06 80 TYR A N 1
ATOM 635 C CA . TYR A 1 80 ? 9.586 -1.923 -2.16 1 98.06 80 TYR A CA 1
ATOM 636 C C . TYR A 1 80 ? 9.445 -1.091 -0.892 1 98.06 80 TYR A C 1
ATOM 638 O O . TYR A 1 80 ? 8.383 -1.072 -0.271 1 98.06 80 TYR A O 1
ATOM 646 N N . ASN A 1 81 ? 10.578 -0.465 -0.512 1 97.31 81 ASN A N 1
ATOM 647 C CA . ASN A 1 81 ? 10.594 0.405 0.659 1 97.31 81 ASN A CA 1
ATOM 648 C C . ASN A 1 81 ? 10.055 -0.309 1.896 1 97.31 81 ASN A C 1
ATOM 650 O O . ASN A 1 81 ? 9.18 0.212 2.586 1 97.31 81 ASN A O 1
ATOM 654 N N . GLY A 1 82 ? 10.477 -1.533 2.051 1 97.81 82 GLY A N 1
ATOM 655 C CA . GLY A 1 82 ? 10.188 -2.277 3.266 1 97.81 82 GLY A CA 1
ATOM 656 C C . GLY A 1 82 ? 8.82 -2.939 3.244 1 97.81 82 GLY A C 1
ATOM 657 O O . GLY A 1 82 ? 8.375 -3.486 4.254 1 97.81 82 GLY A O 1
ATOM 658 N N . SER A 1 83 ? 8.172 -2.861 2.191 1 98.75 83 SER A N 1
ATOM 659 C CA . SER A 1 83 ? 6.844 -3.453 2.072 1 98.75 83 SER A CA 1
ATOM 660 C C . SER A 1 83 ? 6.523 -3.811 0.625 1 98.75 83 SER A C 1
ATOM 662 O O . SER A 1 83 ? 7.43 -4.098 -0.162 1 98.75 83 SER A O 1
ATOM 664 N N . PHE A 1 84 ? 5.242 -4.016 0.299 1 98.94 84 PHE A N 1
ATOM 665 C CA . PHE A 1 84 ? 4.793 -4.387 -1.038 1 98.94 84 PHE A CA 1
ATOM 666 C C . PHE A 1 84 ? 4.609 -3.154 -1.913 1 98.94 84 PHE A C 1
ATOM 668 O O . PHE A 1 84 ? 4.539 -2.033 -1.407 1 98.94 84 PHE A O 1
ATOM 675 N N . PRO A 1 85 ? 4.609 -3.35 -3.277 1 98.88 85 PRO A N 1
ATOM 676 C CA . PRO A 1 85 ? 4.457 -2.219 -4.195 1 98.88 85 PRO A CA 1
ATOM 677 C C . PRO A 1 85 ? 3.121 -1.501 -4.031 1 98.88 85 PRO A C 1
ATOM 679 O O . PRO A 1 85 ? 2.088 -2.148 -3.844 1 98.88 85 PRO A O 1
ATOM 682 N N . GLY A 1 86 ? 3.182 -0.172 -4.156 1 98.81 86 GLY A N 1
ATOM 683 C CA . GLY A 1 86 ? 1.961 0.615 -4.09 1 98.81 86 GLY A CA 1
ATOM 684 C C . GLY A 1 86 ? 0.95 0.238 -5.156 1 98.81 86 GLY A C 1
ATOM 685 O O . GLY A 1 86 ? -0.255 0.21 -4.895 1 98.81 86 GLY A O 1
ATOM 686 N N . VAL A 1 87 ? 1.422 -0.074 -6.348 1 98.88 87 VAL A N 1
ATOM 687 C CA . VAL A 1 87 ? 0.534 -0.439 -7.449 1 98.88 87 VAL A CA 1
ATOM 688 C C . VAL A 1 87 ? -0.271 -1.681 -7.074 1 98.88 87 VAL A C 1
ATOM 690 O O . VAL A 1 87 ? -1.432 -1.818 -7.465 1 98.88 87 VAL A O 1
ATOM 693 N N . LEU A 1 88 ? 0.338 -2.584 -6.359 1 98.94 88 LEU A N 1
ATOM 694 C CA . LEU A 1 88 ? -0.357 -3.789 -5.918 1 98.94 88 LEU A CA 1
ATOM 695 C C . LEU A 1 88 ? -1.488 -3.443 -4.953 1 98.94 88 LEU A C 1
ATOM 697 O O . LEU A 1 88 ? -2.602 -3.955 -5.09 1 98.94 88 LEU A O 1
ATOM 701 N N . LYS A 1 89 ? -1.199 -2.588 -3.965 1 98.88 89 LYS A N 1
ATOM 702 C CA . LYS A 1 89 ? -2.246 -2.186 -3.029 1 98.88 89 LYS A CA 1
ATOM 703 C C . LYS A 1 89 ? -3.361 -1.43 -3.746 1 98.88 89 LYS A C 1
ATOM 705 O O . LYS A 1 89 ? -4.539 -1.58 -3.406 1 98.88 89 LYS A O 1
ATOM 710 N N . ALA A 1 90 ? -2.977 -0.524 -4.66 1 98.81 90 ALA A N 1
ATOM 711 C CA . ALA A 1 90 ? -3.994 0.187 -5.43 1 98.81 90 ALA A CA 1
ATOM 712 C C . ALA A 1 90 ? -4.871 -0.786 -6.215 1 98.81 90 ALA A C 1
ATOM 714 O O . ALA A 1 90 ? -6.086 -0.597 -6.312 1 98.81 90 ALA A O 1
ATOM 715 N N . PHE A 1 91 ? -4.238 -1.824 -6.789 1 98.88 91 PHE A N 1
ATOM 716 C CA . PHE A 1 91 ? -4.965 -2.867 -7.504 1 98.88 91 PHE A CA 1
ATOM 717 C C . PHE A 1 91 ? -5.969 -3.557 -6.586 1 98.88 91 PHE A C 1
ATOM 719 O O . PHE A 1 91 ? -7.137 -3.719 -6.945 1 98.88 91 PHE A O 1
ATOM 726 N N . ILE A 1 92 ? -5.539 -3.922 -5.375 1 98.75 92 ILE A N 1
ATOM 727 C CA . ILE A 1 92 ? -6.402 -4.555 -4.387 1 98.75 92 ILE A CA 1
ATOM 728 C C . ILE A 1 92 ? -7.551 -3.617 -4.027 1 98.75 92 ILE A C 1
ATOM 730 O O . ILE A 1 92 ? -8.703 -4.043 -3.926 1 98.75 92 ILE A O 1
ATOM 734 N N . ASP A 1 93 ? -7.285 -2.297 -3.893 1 98.38 93 ASP A N 1
ATOM 735 C CA . ASP A 1 93 ? -8.297 -1.307 -3.543 1 98.38 93 ASP A CA 1
ATOM 736 C C . ASP A 1 93 ? -9.344 -1.178 -4.652 1 98.38 93 ASP A C 1
ATOM 738 O O . ASP A 1 93 ? -10.438 -0.662 -4.422 1 98.38 93 ASP A O 1
ATOM 742 N N . GLY A 1 94 ? -9.008 -1.594 -5.832 1 98.38 94 GLY A N 1
ATOM 743 C CA . GLY A 1 94 ? -9.914 -1.484 -6.965 1 98.38 94 GLY A CA 1
ATOM 744 C C . GLY A 1 94 ? -10.852 -2.674 -7.098 1 98.38 94 GLY A C 1
ATOM 745 O O . GLY A 1 94 ? -11.758 -2.668 -7.938 1 98.38 94 GLY A O 1
ATOM 746 N N . MET A 1 95 ? -10.68 -3.646 -6.301 1 98.25 95 MET A N 1
ATOM 747 C CA . MET A 1 95 ? -11.5 -4.852 -6.398 1 98.25 95 MET A CA 1
ATOM 748 C C . MET A 1 95 ? -12.836 -4.656 -5.699 1 98.25 95 MET A C 1
ATOM 750 O O . MET A 1 95 ? -12.992 -3.75 -4.879 1 98.25 95 MET A O 1
ATOM 754 N N . GLU A 1 96 ? -13.719 -5.531 -6.082 1 94.12 96 GLU A N 1
ATOM 755 C CA . GLU A 1 96 ? -15.039 -5.504 -5.445 1 94.12 96 GLU A CA 1
ATOM 756 C C . GLU A 1 96 ? -14.969 -6.02 -4.012 1 94.12 96 GLU A C 1
ATOM 758 O O . GLU A 1 96 ? -14.492 -7.133 -3.77 1 94.12 96 GLU A O 1
ATOM 763 N N . TYR A 1 97 ? -15.383 -5.258 -3.1 1 88.44 97 TYR A N 1
ATOM 764 C CA . TYR A 1 97 ? -15.406 -5.652 -1.696 1 88.44 97 TYR A CA 1
ATOM 765 C C . TYR A 1 97 ? -16.828 -5.988 -1.253 1 88.44 97 TYR A C 1
ATOM 767 O O . TYR A 1 97 ? -17.766 -5.234 -1.528 1 88.44 97 TYR A O 1
ATOM 775 N N . PRO A 1 98 ? -17.031 -7.09 -0.622 1 89.56 98 PRO A N 1
ATOM 776 C CA . PRO A 1 98 ? -16.062 -8.094 -0.173 1 89.56 98 PRO A CA 1
ATOM 777 C C . PRO A 1 98 ? -15.961 -9.281 -1.132 1 89.56 98 PRO A C 1
ATOM 779 O O . PRO A 1 98 ? -15.102 -10.148 -0.954 1 89.56 98 PRO A O 1
ATOM 782 N N . ASP A 1 99 ? -16.594 -9.289 -2.201 1 92.25 99 ASP A N 1
ATOM 783 C CA . ASP A 1 99 ? -16.859 -10.484 -2.99 1 92.25 99 ASP A CA 1
ATOM 784 C C . ASP A 1 99 ? -15.578 -11.047 -3.6 1 92.25 99 ASP A C 1
ATOM 786 O O . ASP A 1 99 ? -15.391 -12.258 -3.664 1 92.25 99 ASP A O 1
ATOM 790 N N . THR A 1 100 ? -14.68 -10.18 -3.998 1 97.06 100 THR A N 1
ATOM 791 C CA . THR A 1 100 ? -13.492 -10.641 -4.719 1 97.06 100 THR A CA 1
ATOM 792 C C . THR A 1 100 ? -12.609 -11.5 -3.818 1 97.06 100 THR A C 1
ATOM 794 O O . THR A 1 100 ? -11.977 -12.445 -4.285 1 97.06 100 THR A O 1
ATOM 797 N N . PHE A 1 101 ? -12.625 -11.227 -2.523 1 97.62 101 PHE A N 1
ATOM 798 C CA . PHE A 1 101 ? -11.602 -11.805 -1.664 1 97.62 101 PHE A CA 1
ATOM 799 C C . PHE A 1 101 ? -12.234 -12.711 -0.608 1 97.62 101 PHE A C 1
ATOM 801 O O . PHE A 1 101 ? -11.57 -13.594 -0.068 1 97.62 101 PHE A O 1
ATOM 808 N N . SER A 1 102 ? -13.477 -12.531 -0.293 1 97.75 102 SER A N 1
ATOM 809 C CA . SER A 1 102 ? -14.141 -13.188 0.833 1 97.75 102 SER A CA 1
ATOM 810 C C . SER A 1 102 ? -14.156 -14.703 0.658 1 97.75 102 SER A C 1
ATOM 812 O O . SER A 1 102 ? -14.617 -15.211 -0.371 1 97.75 102 SER A O 1
ATOM 814 N N . ASN A 1 103 ? -13.594 -15.305 1.668 1 97.94 103 ASN A N 1
ATOM 815 C CA . ASN A 1 103 ? -13.594 -16.766 1.781 1 97.94 103 ASN A CA 1
ATOM 816 C C . ASN A 1 103 ? -12.742 -17.406 0.694 1 97.94 103 ASN A C 1
ATOM 818 O O . ASN A 1 103 ? -12.938 -18.578 0.354 1 97.94 103 ASN A O 1
ATOM 822 N N . LYS A 1 104 ? -11.906 -16.703 0.088 1 98.5 104 LYS A N 1
ATOM 823 C CA . LYS A 1 104 ? -10.961 -17.234 -0.885 1 98.5 104 LYS A CA 1
ATOM 824 C C . LYS A 1 104 ? -9.602 -17.516 -0.24 1 98.5 104 LYS A C 1
ATOM 826 O O . LYS A 1 104 ? -9.414 -17.266 0.951 1 98.5 104 LYS A O 1
ATOM 831 N N . LYS A 1 105 ? -8.758 -18.172 -1.03 1 98.81 105 LYS A N 1
ATOM 832 C CA . LYS A 1 105 ? -7.465 -18.609 -0.509 1 98.81 105 LYS A CA 1
ATOM 833 C C . LYS A 1 105 ? -6.316 -17.969 -1.285 1 98.81 105 LYS A C 1
ATOM 835 O O . LYS A 1 105 ? -6.426 -17.75 -2.494 1 98.81 105 LYS A O 1
ATOM 840 N N . CYS A 1 106 ? -5.273 -17.594 -0.562 1 98.62 106 CYS A N 1
ATOM 841 C CA . CYS A 1 106 ? -4.129 -17.062 -1.3 1 98.62 106 CYS A CA 1
ATOM 842 C C . CYS A 1 106 ? -2.818 -17.531 -0.677 1 98.62 106 CYS A C 1
ATOM 844 O O . CYS A 1 106 ? -2.76 -17.812 0.522 1 98.62 106 CYS A O 1
ATOM 846 N N . ALA A 1 107 ? -1.843 -17.75 -1.509 1 98.94 107 ALA A N 1
ATOM 847 C CA . ALA A 1 107 ? -0.44 -17.906 -1.132 1 98.94 107 ALA A CA 1
ATOM 848 C C . ALA A 1 107 ? 0.355 -16.641 -1.467 1 98.94 107 ALA A C 1
ATOM 850 O O . ALA A 1 107 ? 0.064 -15.969 -2.453 1 98.94 107 ALA A O 1
ATOM 851 N N . LEU A 1 108 ? 1.343 -16.391 -0.624 1 98.94 108 LEU A N 1
ATOM 852 C CA . LEU A 1 108 ? 2.197 -15.227 -0.804 1 98.94 108 LEU A CA 1
ATOM 853 C C . LEU A 1 108 ? 3.658 -15.641 -0.958 1 98.94 108 LEU A C 1
ATOM 855 O O . LEU A 1 108 ? 4.141 -16.516 -0.233 1 98.94 108 LEU A O 1
ATOM 859 N N . VAL A 1 109 ? 4.281 -15.062 -1.907 1 98.94 109 VAL A N 1
ATOM 860 C CA . VAL A 1 109 ? 5.699 -15.281 -2.17 1 98.94 109 VAL A CA 1
ATOM 861 C C . VAL A 1 109 ? 6.441 -13.945 -2.156 1 98.94 109 VAL A C 1
ATOM 863 O O . VAL A 1 109 ? 6.121 -13.047 -2.932 1 98.94 109 VAL A O 1
ATOM 866 N N . GLY A 1 110 ? 7.398 -13.859 -1.264 1 98.94 110 GLY A N 1
ATOM 867 C CA . GLY A 1 110 ? 8.195 -12.648 -1.193 1 98.94 110 GLY A CA 1
ATOM 868 C C . GLY A 1 110 ? 9.531 -12.766 -1.902 1 98.94 110 GLY A C 1
ATOM 869 O O . GLY A 1 110 ? 10.156 -13.828 -1.879 1 98.94 110 GLY A O 1
ATOM 870 N N . LEU A 1 111 ? 9.961 -11.695 -2.539 1 98.81 111 LEU A N 1
ATOM 871 C CA . LEU A 1 111 ? 11.305 -11.633 -3.1 1 98.81 111 LEU A CA 1
ATOM 872 C C . LEU A 1 111 ? 11.898 -10.242 -2.938 1 98.81 111 LEU A C 1
ATOM 874 O O . LEU A 1 111 ? 11.172 -9.25 -2.904 1 98.81 111 LEU A O 1
ATOM 878 N N . SER A 1 112 ? 13.18 -10.227 -2.801 1 98.38 112 SER A N 1
ATOM 879 C CA . SER A 1 112 ? 13.898 -8.969 -2.662 1 98.38 112 SER A CA 1
ATOM 880 C C . SER A 1 112 ? 15.336 -9.086 -3.168 1 98.38 112 SER A C 1
ATOM 882 O O . SER A 1 112 ? 15.852 -10.188 -3.314 1 98.38 112 SER A O 1
ATOM 884 N N . SER A 1 113 ? 15.906 -7.93 -3.494 1 96.62 113 SER A N 1
ATOM 885 C CA . SER A 1 113 ? 17.344 -7.875 -3.746 1 96.62 113 SER A CA 1
ATOM 886 C C . SER A 1 113 ? 18.141 -7.871 -2.443 1 96.62 113 SER A C 1
ATOM 888 O O . SER A 1 113 ? 19.297 -8.258 -2.42 1 96.62 113 SER A O 1
ATOM 890 N N . GLY A 1 114 ? 17.5 -7.418 -1.368 1 96.25 114 GLY A N 1
ATOM 891 C CA . GLY A 1 114 ? 18.156 -7.336 -0.077 1 96.25 114 GLY A CA 1
ATOM 892 C C . GLY A 1 114 ? 17.922 -8.555 0.794 1 96.25 114 GLY A C 1
ATOM 893 O O . GLY A 1 114 ? 17.438 -9.586 0.314 1 96.25 114 GLY A O 1
ATOM 894 N N . VAL A 1 115 ? 18.25 -8.477 2.039 1 95.56 115 VAL A N 1
ATOM 895 C CA . VAL A 1 115 ? 18.359 -9.625 2.934 1 95.56 115 VAL A CA 1
ATOM 896 C C . VAL A 1 115 ? 16.984 -9.969 3.506 1 95.56 115 VAL A C 1
ATOM 898 O O . VAL A 1 115 ? 16.766 -11.086 3.979 1 95.56 115 VAL A O 1
ATOM 901 N N . GLN A 1 116 ? 16.016 -9.141 3.412 1 95.69 116 GLN A N 1
ATOM 902 C CA . GLN A 1 116 ? 14.781 -9.312 4.184 1 95.69 116 GLN A CA 1
ATOM 903 C C . GLN A 1 116 ? 13.82 -10.258 3.48 1 95.69 116 GLN A C 1
ATOM 905 O O . GLN A 1 116 ? 12.953 -10.859 4.121 1 95.69 116 GLN A O 1
ATOM 910 N N . GLY A 1 117 ? 13.906 -10.383 2.145 1 97.94 117 GLY A N 1
ATOM 911 C CA . GLY A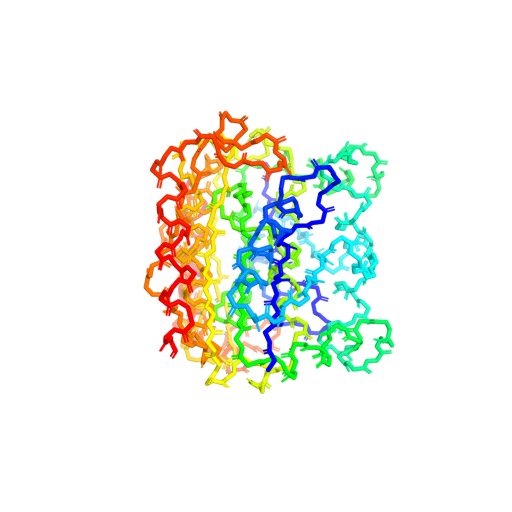 1 117 ? 13.062 -11.312 1.402 1 97.94 117 GLY A CA 1
ATOM 912 C C . GLY A 1 117 ? 11.602 -10.914 1.402 1 97.94 117 GLY A C 1
ATOM 913 O O . GLY A 1 117 ? 10.719 -11.773 1.299 1 97.94 117 GLY A O 1
ATOM 914 N N . ALA A 1 118 ? 11.312 -9.672 1.754 1 98.62 118 ALA A N 1
ATOM 915 C CA . ALA A 1 118 ? 9.969 -9.094 1.736 1 98.62 118 ALA A CA 1
ATOM 916 C C . ALA A 1 118 ? 9.148 -9.594 2.922 1 98.62 118 ALA A C 1
ATOM 918 O O . ALA A 1 118 ? 7.922 -9.719 2.826 1 98.62 118 ALA A O 1
ATOM 919 N N . GLY A 1 119 ? 9.75 -9.883 3.99 1 98.56 119 GLY A N 1
ATOM 920 C CA . GLY A 1 119 ? 9.047 -10.406 5.152 1 98.56 119 GLY A CA 1
ATOM 921 C C . GLY A 1 119 ? 7.961 -9.484 5.664 1 98.56 119 GLY A C 1
ATOM 922 O O . GLY A 1 119 ? 6.824 -9.906 5.875 1 98.56 119 GLY A O 1
ATOM 923 N N . LEU A 1 120 ? 8.258 -8.211 5.918 1 98.44 120 LEU A N 1
ATOM 924 C CA . LEU A 1 120 ? 7.273 -7.246 6.391 1 98.44 120 LEU A CA 1
ATOM 925 C C . LEU A 1 120 ? 6.152 -7.062 5.371 1 98.44 120 LEU A C 1
ATOM 927 O O . LEU A 1 120 ? 4.984 -6.945 5.742 1 98.44 120 LEU A O 1
ATOM 931 N N . ALA A 1 121 ? 6.562 -7.051 4.09 1 98.88 121 ALA A N 1
ATOM 932 C CA . ALA A 1 121 ? 5.57 -6.922 3.023 1 98.88 121 ALA A CA 1
ATOM 933 C C . ALA A 1 121 ? 4.523 -8.031 3.109 1 98.88 121 ALA A C 1
ATOM 935 O O . ALA A 1 121 ? 3.324 -7.77 3 1 98.88 121 ALA A O 1
ATOM 936 N N . LEU A 1 122 ? 5.004 -9.25 3.303 1 98.94 122 LEU A N 1
ATOM 937 C CA . LEU A 1 122 ? 4.098 -10.391 3.379 1 98.94 122 LEU A CA 1
ATOM 938 C C . LEU A 1 122 ? 3.225 -10.312 4.625 1 98.94 122 LEU A C 1
ATOM 940 O O . LEU A 1 122 ? 2.053 -10.695 4.598 1 98.94 122 LEU A O 1
ATOM 944 N N . SER A 1 123 ? 3.799 -9.797 5.688 1 98.88 123 SER A N 1
ATOM 945 C CA . SER A 1 123 ? 3.014 -9.609 6.902 1 98.88 123 SER A CA 1
ATOM 946 C C . SER A 1 123 ? 1.917 -8.57 6.691 1 98.88 123 SER A C 1
ATOM 948 O O . SER A 1 123 ? 0.762 -8.797 7.059 1 98.88 123 SER A O 1
ATOM 950 N N . HIS A 1 124 ? 2.277 -7.438 6.113 1 98.94 124 HIS A N 1
ATOM 951 C CA . HIS A 1 124 ? 1.285 -6.41 5.816 1 98.94 124 HIS A CA 1
ATOM 952 C C . HIS A 1 124 ? 0.172 -6.965 4.93 1 98.94 124 HIS A C 1
ATOM 954 O O . HIS A 1 124 ? -1.01 -6.73 5.195 1 98.94 124 HIS A O 1
ATOM 960 N N . LEU A 1 125 ? 0.534 -7.723 3.92 1 98.94 125 LEU A N 1
ATOM 961 C CA . LEU A 1 125 ? -0.46 -8.258 2.996 1 98.94 125 LEU A CA 1
ATOM 962 C C . LEU A 1 125 ? -1.334 -9.305 3.686 1 98.94 125 LEU A C 1
ATOM 964 O O . LEU A 1 125 ? -2.523 -9.422 3.383 1 98.94 125 LEU A O 1
ATOM 968 N N . THR A 1 126 ? -0.739 -10.078 4.555 1 98.94 126 THR A N 1
ATOM 969 C CA . THR A 1 126 ? -1.534 -11.031 5.316 1 98.94 126 THR A CA 1
ATOM 970 C C . THR A 1 126 ? -2.631 -10.32 6.102 1 98.94 126 THR A C 1
ATOM 972 O O . THR A 1 126 ? -3.791 -10.742 6.078 1 98.94 126 THR A O 1
ATOM 975 N N . ASP A 1 127 ? -2.301 -9.234 6.785 1 98.81 127 ASP A N 1
ATOM 976 C CA . ASP A 1 127 ? -3.291 -8.453 7.52 1 98.81 127 ASP A CA 1
ATOM 977 C C . ASP A 1 127 ? -4.406 -7.969 6.594 1 98.81 127 ASP A C 1
ATOM 979 O O . ASP A 1 127 ? -5.586 -8.078 6.926 1 98.81 127 ASP A O 1
ATOM 983 N N . ILE A 1 128 ? -4.023 -7.461 5.449 1 98.75 128 ILE A N 1
ATOM 984 C CA . ILE A 1 128 ? -4.965 -6.883 4.496 1 98.75 128 ILE A CA 1
ATOM 985 C C . ILE A 1 128 ? -5.898 -7.973 3.971 1 98.75 128 ILE A C 1
ATOM 987 O O . ILE A 1 128 ? -7.121 -7.801 3.963 1 98.75 128 ILE A O 1
ATOM 991 N N . PHE A 1 129 ? -5.336 -9.109 3.559 1 98.81 129 PHE A N 1
ATOM 992 C CA . PHE A 1 129 ? -6.145 -10.18 2.998 1 98.81 129 PHE A CA 1
ATOM 993 C C . PHE A 1 129 ? -7.047 -10.797 4.062 1 98.81 129 PHE A C 1
ATOM 995 O O . PHE A 1 129 ? -8.195 -11.133 3.785 1 98.81 129 PHE A O 1
ATOM 1002 N N . ASN A 1 130 ? -6.535 -10.969 5.277 1 98.69 130 ASN A N 1
ATOM 1003 C CA . ASN A 1 130 ? -7.398 -11.445 6.352 1 98.69 130 ASN A CA 1
ATOM 1004 C C . ASN A 1 130 ? -8.555 -10.477 6.613 1 98.69 130 ASN A C 1
ATOM 1006 O O . ASN A 1 130 ? -9.688 -10.906 6.828 1 98.69 130 ASN A O 1
ATOM 1010 N N . TYR A 1 131 ? -8.273 -9.227 6.625 1 98.06 131 TYR A N 1
ATOM 1011 C CA . TYR A 1 131 ? -9.328 -8.227 6.766 1 98.06 131 TYR A CA 1
ATOM 1012 C C . TYR A 1 131 ? -10.391 -8.406 5.688 1 98.06 131 TYR A C 1
ATOM 1014 O O . TYR A 1 131 ? -11.586 -8.281 5.961 1 98.06 131 TYR A O 1
ATOM 1022 N N . CYS A 1 132 ? -9.969 -8.695 4.473 1 97.94 132 CYS A N 1
ATOM 1023 C CA . CYS A 1 132 ? -10.867 -8.82 3.334 1 97.94 132 CYS A CA 1
ATOM 1024 C C . CYS A 1 132 ? -11.578 -10.172 3.34 1 97.94 132 CYS A C 1
ATOM 1026 O O . CYS A 1 132 ? -12.414 -10.445 2.48 1 97.94 132 CYS A O 1
ATOM 1028 N N . GLY A 1 133 ? -11.148 -11.055 4.246 1 98.06 133 GLY A N 1
ATOM 1029 C CA . GLY A 1 133 ? -11.82 -12.336 4.379 1 98.06 133 GLY A CA 1
ATOM 1030 C C . GLY A 1 133 ? -11.133 -13.453 3.619 1 98.06 133 GLY A C 1
ATOM 1031 O O . GLY A 1 133 ? -11.734 -14.5 3.375 1 98.06 133 GLY A O 1
ATOM 1032 N N . THR A 1 134 ? -9.906 -13.234 3.186 1 98.69 134 THR A N 1
ATOM 1033 C CA . THR A 1 134 ? -9.141 -14.25 2.461 1 98.69 134 THR A CA 1
ATOM 1034 C C . THR A 1 134 ? -8.305 -15.086 3.424 1 98.69 134 THR A C 1
ATOM 1036 O O . THR A 1 134 ? -7.688 -14.555 4.348 1 98.69 134 THR A O 1
ATOM 1039 N N . HIS A 1 135 ? -8.312 -16.391 3.248 1 98.88 135 HIS A N 1
ATOM 1040 C CA . HIS A 1 135 ? -7.434 -17.297 3.994 1 98.88 135 HIS A CA 1
ATOM 1041 C C . HIS A 1 135 ? -6.039 -17.328 3.383 1 98.88 135 HIS A C 1
ATOM 1043 O O . HIS A 1 135 ? -5.879 -17.672 2.211 1 98.88 135 HIS A O 1
ATOM 1049 N N . VAL A 1 136 ? -5.086 -17.016 4.207 1 98.94 136 VAL A N 1
ATOM 1050 C CA . VAL A 1 136 ? -3.717 -16.938 3.703 1 98.94 136 VAL A CA 1
ATOM 1051 C C . VAL A 1 136 ? -2.926 -18.172 4.156 1 98.94 136 VAL A C 1
ATOM 1053 O O . VAL A 1 136 ? -2.912 -18.5 5.344 1 98.94 136 VAL A O 1
ATOM 1056 N N . LEU A 1 137 ? -2.344 -18.797 3.188 1 98.94 137 LEU A N 1
ATOM 1057 C CA . LEU A 1 137 ? -1.497 -19.953 3.471 1 98.94 137 LEU A CA 1
ATOM 1058 C C . LEU A 1 137 ? -0.352 -19.562 4.402 1 98.94 137 LEU A C 1
ATOM 1060 O O . LEU A 1 137 ? 0.274 -18.516 4.223 1 98.94 137 LEU A O 1
ATOM 1064 N N . ALA A 1 138 ? -0.06 -20.406 5.395 1 98.62 138 ALA A N 1
ATOM 1065 C CA . ALA A 1 138 ? 0.946 -20.094 6.41 1 98.62 138 ALA A CA 1
ATOM 1066 C C . ALA A 1 138 ? 2.346 -20.062 5.801 1 98.62 138 ALA A C 1
ATOM 1068 O O . ALA A 1 138 ? 3.17 -19.219 6.172 1 98.62 138 ALA A O 1
ATOM 1069 N N . GLN A 1 139 ? 2.6 -20.953 4.902 1 98.06 139 GLN A N 1
ATOM 1070 C CA . GLN A 1 139 ? 3.922 -21.062 4.293 1 98.06 139 GLN A CA 1
ATOM 1071 C C . GLN A 1 139 ? 4.16 -19.922 3.301 1 98.06 139 GLN A C 1
ATOM 1073 O O . GLN A 1 139 ? 3.434 -19.797 2.312 1 98.06 139 GLN A O 1
ATOM 1078 N N . LYS A 1 140 ? 5.176 -19.141 3.611 1 98.75 140 LYS A N 1
ATOM 1079 C CA . LYS A 1 140 ? 5.5 -17.969 2.789 1 98.75 140 LYS A CA 1
ATOM 1080 C C . LYS A 1 140 ? 6.992 -17.922 2.484 1 98.75 140 LYS A C 1
ATOM 1082 O O . LYS A 1 140 ? 7.77 -17.359 3.266 1 98.75 140 LYS A O 1
ATOM 1087 N N . PRO A 1 141 ? 7.344 -18.469 1.309 1 98.88 141 PRO A N 1
ATOM 1088 C CA . PRO A 1 141 ? 8.75 -18.281 0.952 1 98.88 141 PRO A CA 1
ATOM 1089 C C . PRO A 1 141 ? 9.164 -16.812 0.912 1 98.88 141 PRO A C 1
ATOM 1091 O O . PRO A 1 141 ? 8.43 -15.977 0.388 1 98.88 141 PRO A O 1
ATOM 1094 N N . LYS A 1 142 ? 10.281 -16.547 1.58 1 98.69 142 LYS A N 1
ATOM 1095 C CA . LYS A 1 142 ? 10.945 -15.242 1.551 1 98.69 142 LYS A CA 1
ATOM 1096 C C . LYS A 1 142 ? 12.297 -15.336 0.844 1 98.69 142 LYS A C 1
ATOM 1098 O O . LYS A 1 142 ? 13.289 -15.75 1.444 1 98.69 142 LYS A O 1
ATOM 1103 N N . LEU A 1 143 ? 12.266 -14.891 -0.394 1 98.81 143 LEU A N 1
ATOM 1104 C CA . LEU A 1 143 ? 13.414 -15.133 -1.259 1 98.81 143 LEU A CA 1
ATOM 1105 C C . LEU A 1 143 ? 14.344 -13.922 -1.291 1 98.81 143 LEU A C 1
ATOM 1107 O O . LEU A 1 143 ? 14.211 -13.055 -2.164 1 98.81 143 LEU A O 1
ATOM 1111 N N . SER A 1 144 ? 15.336 -13.93 -0.359 1 98.5 144 SER A N 1
ATOM 1112 C CA . SER A 1 144 ? 16.312 -12.852 -0.232 1 98.5 144 SER A CA 1
ATOM 1113 C C . SER A 1 144 ? 17.391 -12.961 -1.304 1 98.5 144 SER A C 1
ATOM 1115 O O . SER A 1 144 ? 17.641 -14.039 -1.845 1 98.5 144 SER A O 1
ATOM 1117 N N . PHE A 1 145 ? 18.031 -11.859 -1.61 1 98.19 145 PHE A N 1
ATOM 1118 C CA . PHE A 1 145 ? 19.094 -11.82 -2.609 1 98.19 145 PHE A CA 1
ATOM 1119 C C . PHE A 1 145 ? 18.703 -12.609 -3.85 1 98.19 145 PHE A C 1
ATOM 1121 O O . PHE A 1 145 ? 19.469 -13.453 -4.324 1 98.19 145 PHE A O 1
ATOM 1128 N N . ILE A 1 146 ? 17.5 -12.352 -4.32 1 98.19 146 ILE A N 1
ATOM 1129 C CA . ILE A 1 146 ? 16.875 -13.188 -5.344 1 98.19 146 ILE A CA 1
ATOM 1130 C C . ILE A 1 146 ? 17.75 -13.172 -6.605 1 98.19 146 ILE A C 1
ATOM 1132 O O . ILE A 1 146 ? 17.812 -14.172 -7.328 1 98.19 146 ILE A O 1
ATOM 1136 N N . HIS A 1 147 ? 18.422 -12.078 -6.914 1 96.06 147 HIS A N 1
ATOM 1137 C CA . HIS A 1 147 ? 19.25 -11.938 -8.109 1 96.06 147 HIS A CA 1
ATOM 1138 C C . HIS A 1 147 ? 20.391 -12.953 -8.109 1 96.06 147 HIS A C 1
ATOM 1140 O O . HIS A 1 147 ? 20.906 -13.312 -9.172 1 96.06 147 HIS A O 1
ATOM 1146 N N . LYS A 1 148 ? 20.766 -13.438 -6.984 1 97.75 148 LYS A N 1
ATOM 1147 C CA . LYS A 1 148 ? 21.844 -14.414 -6.875 1 97.75 148 LYS A CA 1
ATOM 1148 C C . LYS A 1 148 ? 21.312 -15.836 -6.98 1 97.75 148 LYS A C 1
ATOM 1150 O O . LYS A 1 148 ? 22.062 -16.766 -7.246 1 97.75 148 LYS A O 1
ATOM 1155 N N . HIS A 1 149 ? 20 -15.969 -6.781 1 98.25 149 HIS A N 1
ATOM 1156 C CA . HIS A 1 149 ? 19.5 -17.312 -6.543 1 98.25 149 HIS A CA 1
ATOM 1157 C C . HIS A 1 149 ? 18.453 -17.703 -7.586 1 98.25 149 HIS A C 1
ATOM 1159 O O . HIS A 1 149 ? 17.859 -18.781 -7.496 1 98.25 149 HIS A O 1
ATOM 1165 N N . PHE A 1 150 ? 18.203 -16.859 -8.531 1 98.19 150 PHE A N 1
ATOM 1166 C CA . PHE A 1 150 ? 17.25 -17.078 -9.617 1 98.19 150 PHE A CA 1
ATOM 1167 C C . PHE A 1 150 ? 17.766 -16.422 -10.906 1 98.19 150 PHE A C 1
ATOM 1169 O O . PHE A 1 150 ? 18.047 -15.227 -10.93 1 98.19 150 PHE A O 1
ATOM 1176 N N . ASP A 1 151 ? 17.891 -17.125 -11.977 1 96.31 151 ASP A N 1
ATOM 1177 C CA . ASP A 1 151 ? 18.5 -16.562 -13.18 1 96.31 151 ASP A CA 1
ATOM 1178 C C . ASP A 1 151 ? 17.438 -16.156 -14.195 1 96.31 151 ASP A C 1
ATOM 1180 O O . ASP A 1 151 ? 17.75 -15.867 -15.352 1 96.31 151 ASP A O 1
ATOM 1184 N N . GLY A 1 152 ? 16.188 -16.188 -13.812 1 95.06 152 GLY A N 1
ATOM 1185 C CA . GLY A 1 152 ? 15.094 -15.805 -14.68 1 95.06 152 GLY A CA 1
ATOM 1186 C C . GLY A 1 152 ? 14.312 -16.984 -15.219 1 95.06 152 GLY A C 1
ATOM 1187 O O . GLY A 1 152 ? 13.188 -16.828 -15.695 1 95.06 152 GLY A O 1
ATOM 1188 N N . GLU A 1 153 ? 14.914 -18.188 -15.109 1 95.62 153 GLU A N 1
ATOM 1189 C CA . GLU A 1 153 ? 14.273 -19.406 -15.602 1 95.62 153 GLU A CA 1
ATOM 1190 C C . GLU A 1 153 ? 14.281 -20.5 -14.539 1 95.62 153 GLU A C 1
ATOM 1192 O O . GLU A 1 153 ? 13.281 -21.188 -14.352 1 95.62 153 GLU A O 1
ATOM 1197 N N . GLU A 1 154 ? 15.414 -20.5 -13.852 1 96.38 154 GLU A N 1
ATOM 1198 C CA . GLU A 1 154 ? 15.602 -21.547 -12.859 1 96.38 154 GLU A CA 1
ATOM 1199 C C . GLU A 1 154 ? 16.016 -20.969 -11.516 1 96.38 154 GLU A C 1
ATOM 1201 O O . GLU A 1 154 ? 16.828 -20.031 -11.453 1 96.38 154 GLU A O 1
ATOM 1206 N N . VAL A 1 155 ? 15.5 -21.656 -10.5 1 98.06 155 VAL A N 1
ATOM 1207 C CA . VAL A 1 155 ? 15.969 -21.344 -9.148 1 98.06 155 VAL A CA 1
ATOM 1208 C C . VAL A 1 155 ? 17.281 -22.094 -8.883 1 98.06 155 VAL A C 1
ATOM 1210 O O . VAL A 1 155 ? 17.344 -23.312 -9.008 1 98.06 155 VAL A O 1
ATOM 1213 N N . LEU A 1 156 ? 18.281 -21.344 -8.484 1 97.75 156 LEU A N 1
ATOM 1214 C CA . LEU A 1 156 ? 19.625 -21.875 -8.391 1 97.75 156 LEU A CA 1
ATOM 1215 C C . LEU A 1 156 ? 19.922 -22.359 -6.969 1 97.75 156 LEU A C 1
ATOM 1217 O O . LEU A 1 156 ? 20.828 -23.156 -6.758 1 97.75 156 LEU A O 1
ATOM 1221 N N . ASN A 1 157 ? 19.266 -21.828 -6.004 1 97.5 157 ASN A N 1
ATOM 1222 C CA . ASN A 1 157 ? 19.438 -22.172 -4.594 1 97.5 157 ASN A CA 1
ATOM 1223 C C . ASN A 1 157 ? 18.547 -23.344 -4.191 1 97.5 157 ASN A C 1
ATOM 1225 O O . ASN A 1 157 ? 17.312 -23.25 -4.305 1 97.5 157 ASN A O 1
ATOM 1229 N N . ASP A 1 158 ? 19.125 -24.391 -3.646 1 97.75 158 ASP A N 1
ATOM 1230 C CA . ASP A 1 158 ? 18.391 -25.609 -3.32 1 97.75 158 ASP A CA 1
ATOM 1231 C C . ASP A 1 158 ? 17.328 -25.344 -2.254 1 97.75 158 ASP A C 1
ATOM 1233 O O . ASP A 1 158 ? 16.25 -25.922 -2.291 1 97.75 158 ASP A O 1
ATOM 1237 N N . LEU A 1 159 ? 17.688 -24.547 -1.318 1 98.12 159 LEU A N 1
ATOM 1238 C CA . LEU A 1 159 ? 16.719 -24.234 -0.273 1 98.12 159 LEU A CA 1
ATOM 1239 C C . LEU A 1 159 ? 15.5 -23.516 -0.857 1 98.12 159 LEU A C 1
ATOM 1241 O O . LEU A 1 159 ? 14.359 -23.844 -0.513 1 98.12 159 LEU A O 1
ATOM 1245 N N . TYR A 1 160 ? 15.727 -22.516 -1.676 1 98.5 160 TYR A N 1
ATOM 1246 C CA . TYR A 1 160 ? 14.625 -21.781 -2.295 1 98.5 160 TYR A CA 1
ATOM 1247 C C . TYR A 1 160 ? 13.766 -22.703 -3.143 1 98.5 160 TYR A C 1
ATOM 1249 O O . TYR A 1 160 ? 12.531 -22.625 -3.121 1 98.5 160 TYR A O 1
ATOM 1257 N N . LYS A 1 161 ? 14.406 -23.594 -3.869 1 97.94 161 LYS A N 1
ATOM 1258 C CA . LYS A 1 161 ? 13.656 -24.578 -4.637 1 97.94 161 LYS A CA 1
ATOM 1259 C C . LYS A 1 161 ? 12.766 -25.422 -3.73 1 97.94 161 LYS A C 1
ATOM 1261 O O . LYS A 1 161 ? 11.594 -25.656 -4.043 1 97.94 161 LYS A O 1
ATOM 1266 N N . GLN A 1 162 ? 13.305 -25.891 -2.689 1 98.44 162 GLN A N 1
ATOM 1267 C CA . GLN A 1 162 ? 12.562 -26.703 -1.732 1 98.44 162 GLN A CA 1
ATOM 1268 C C . GLN A 1 162 ? 11.383 -25.938 -1.152 1 98.44 162 GLN A C 1
ATOM 1270 O O . GLN A 1 162 ? 10.273 -26.469 -1.061 1 98.44 162 GLN A O 1
ATOM 1275 N N . LEU A 1 163 ? 11.586 -24.719 -0.701 1 98.62 163 LEU A N 1
ATOM 1276 C CA . LEU A 1 163 ? 10.539 -23.875 -0.121 1 98.62 163 LEU A CA 1
ATOM 1277 C C . LEU A 1 163 ? 9.398 -23.672 -1.113 1 98.62 163 LEU A C 1
ATOM 1279 O O . LEU A 1 163 ? 8.227 -23.75 -0.745 1 98.62 163 LEU A O 1
ATOM 1283 N N . ILE A 1 164 ? 9.758 -23.406 -2.332 1 98.62 164 ILE A N 1
ATOM 1284 C CA . ILE A 1 164 ? 8.766 -23.172 -3.371 1 98.62 164 ILE A CA 1
ATOM 1285 C C . ILE A 1 164 ? 7.973 -24.453 -3.619 1 98.62 164 ILE A C 1
ATOM 1287 O O . ILE A 1 164 ? 6.742 -24.438 -3.668 1 98.62 164 ILE A O 1
ATOM 1291 N N . ASP A 1 165 ? 8.688 -25.547 -3.754 1 98.25 165 ASP A N 1
ATOM 1292 C CA . ASP A 1 165 ? 8.023 -26.828 -3.967 1 98.25 165 ASP A CA 1
ATOM 1293 C C . ASP A 1 165 ? 7.066 -27.141 -2.822 1 98.25 165 ASP A C 1
ATOM 1295 O O . ASP A 1 165 ? 5.945 -27.609 -3.055 1 98.25 165 ASP A O 1
ATOM 1299 N N . GLU A 1 166 ? 7.512 -26.906 -1.656 1 98.69 166 GLU A N 1
ATOM 1300 C CA . GLU A 1 166 ? 6.676 -27.156 -0.483 1 98.69 166 GLU A CA 1
ATOM 1301 C C . GLU A 1 166 ? 5.434 -26.266 -0.497 1 98.69 166 GLU A C 1
ATOM 1303 O O . GLU A 1 166 ? 4.34 -26.719 -0.154 1 98.69 166 GLU A O 1
ATOM 1308 N N . GLN A 1 167 ? 5.586 -25 -0.844 1 98.88 167 GLN A N 1
ATOM 1309 C CA . GLN A 1 167 ? 4.422 -24.125 -0.897 1 98.88 167 GLN A CA 1
ATOM 1310 C C . GLN A 1 167 ? 3.451 -24.578 -1.988 1 98.88 167 GLN A C 1
ATOM 1312 O O . GLN A 1 167 ? 2.232 -24.531 -1.798 1 98.88 167 GLN A O 1
ATOM 1317 N N . VAL A 1 168 ? 3.994 -24.938 -3.133 1 98.69 168 VAL A N 1
ATOM 1318 C CA . VAL A 1 168 ? 3.146 -25.391 -4.23 1 98.69 168 VAL A CA 1
ATOM 1319 C C . VAL A 1 168 ? 2.314 -26.594 -3.779 1 98.69 168 VAL A C 1
ATOM 1321 O O . VAL A 1 168 ? 1.104 -26.641 -4.016 1 98.69 168 VAL A O 1
ATOM 1324 N N . GLU A 1 169 ? 2.939 -27.5 -3.1 1 98.5 169 GLU A N 1
ATOM 1325 C CA . GLU A 1 169 ? 2.229 -28.672 -2.592 1 98.5 169 GLU A CA 1
ATOM 1326 C C . GLU A 1 169 ? 1.161 -28.281 -1.577 1 98.5 169 GLU A C 1
ATOM 1328 O O . GLU A 1 169 ? 0.023 -28.75 -1.646 1 98.5 169 GLU A O 1
ATOM 1333 N N . ALA A 1 170 ? 1.52 -27.438 -0.669 1 98.75 170 ALA A N 1
ATOM 1334 C CA . ALA A 1 170 ? 0.582 -26.969 0.346 1 98.75 170 ALA A CA 1
ATOM 1335 C C . ALA A 1 170 ? -0.571 -26.188 -0.287 1 98.75 170 ALA A C 1
ATOM 1337 O O . ALA A 1 170 ? -1.714 -26.281 0.167 1 98.75 170 ALA A O 1
ATOM 1338 N N . PHE A 1 171 ? -0.251 -25.406 -1.245 1 98.69 171 PHE A N 1
ATOM 1339 C CA . PHE A 1 171 ? -1.241 -24.625 -1.967 1 98.69 171 PHE A CA 1
ATOM 1340 C C . PHE A 1 171 ? -2.277 -25.516 -2.627 1 98.69 171 PHE A C 1
ATOM 1342 O O . PHE A 1 171 ? -3.475 -25.219 -2.596 1 98.69 171 PHE A O 1
ATOM 1349 N N . LEU A 1 172 ? -1.832 -26.578 -3.182 1 97.75 172 LEU A N 1
ATOM 1350 C CA . LEU A 1 172 ? -2.736 -27.5 -3.852 1 97.75 172 LEU A CA 1
ATOM 1351 C C . LEU A 1 172 ? -3.643 -28.203 -2.844 1 97.75 172 LEU A C 1
ATOM 1353 O O . LEU A 1 172 ? -4.805 -28.484 -3.143 1 97.75 172 LEU A O 1
ATOM 1357 N N . GLU A 1 173 ? -3.186 -28.391 -1.641 1 97.69 173 GLU A N 1
ATOM 1358 C CA . GLU A 1 173 ? -3.957 -29.047 -0.591 1 97.69 173 GLU A CA 1
ATOM 1359 C C . GLU A 1 173 ? -4.84 -28.062 0.154 1 97.69 173 GLU A C 1
ATOM 1361 O O . GLU A 1 173 ? -5.75 -28.453 0.884 1 97.69 173 GLU A O 1
ATOM 1366 N N . PHE A 1 174 ? -4.559 -26.922 -0.022 1 97.56 174 PHE A N 1
ATOM 1367 C CA . PHE A 1 174 ? -5.141 -25.828 0.734 1 97.56 174 PHE A CA 1
ATOM 1368 C C . PHE A 1 174 ? -6.617 -25.656 0.395 1 97.56 174 PHE A C 1
ATOM 1370 O O . PHE A 1 174 ? -7.438 -25.375 1.274 1 97.56 174 PHE A O 1
ATOM 1377 N N . MET B 1 1 ? 10.82 22.828 6.793 1 94.25 1 MET B N 1
ATOM 1378 C CA . MET B 1 1 ? 9.492 22.984 6.199 1 94.25 1 MET B CA 1
ATOM 1379 C C . MET B 1 1 ? 8.586 21.828 6.59 1 94.25 1 MET B C 1
ATOM 1381 O O . MET B 1 1 ? 9.039 20.688 6.691 1 94.25 1 MET B O 1
ATOM 1385 N N . TYR B 1 2 ? 7.332 22.172 6.953 1 98.44 2 TYR B N 1
ATOM 1386 C CA . TYR B 1 2 ? 6.344 21.156 7.297 1 98.44 2 TYR B CA 1
ATOM 1387 C C . TYR B 1 2 ? 5.383 20.922 6.137 1 98.44 2 TYR B C 1
ATOM 1389 O O . TYR B 1 2 ? 5.027 21.859 5.414 1 98.44 2 TYR B O 1
ATOM 1397 N N . THR B 1 3 ? 5.008 19.672 5.914 1 98.81 3 THR B N 1
ATOM 1398 C CA . THR B 1 3 ? 4.008 19.344 4.906 1 98.81 3 THR B CA 1
ATOM 1399 C C . THR B 1 3 ? 2.967 18.375 5.469 1 98.81 3 THR B C 1
ATOM 1401 O O . THR B 1 3 ? 3.312 17.406 6.145 1 98.81 3 THR B O 1
ATOM 1404 N N . ILE B 1 4 ? 1.706 18.688 5.297 1 98.94 4 ILE B N 1
ATOM 1405 C CA . ILE B 1 4 ? 0.606 17.781 5.602 1 98.94 4 ILE B CA 1
ATOM 1406 C C . ILE B 1 4 ? 0.17 17.062 4.332 1 98.94 4 ILE B C 1
ATOM 1408 O O . ILE B 1 4 ? -0.121 17.688 3.314 1 98.94 4 ILE B O 1
ATOM 1412 N N . ILE B 1 5 ? 0.175 15.766 4.344 1 98.94 5 ILE B N 1
ATOM 1413 C CA . ILE B 1 5 ? -0.201 14.977 3.18 1 98.94 5 ILE B CA 1
ATOM 1414 C C . ILE B 1 5 ? -1.601 14.398 3.377 1 98.94 5 ILE B C 1
ATOM 1416 O O . ILE B 1 5 ? -1.852 13.68 4.348 1 98.94 5 ILE B O 1
ATOM 1420 N N . SER B 1 6 ? -2.543 14.758 2.523 1 98.88 6 SER B N 1
ATOM 1421 C CA . SER B 1 6 ? -3.828 14.07 2.436 1 98.88 6 SER B CA 1
ATOM 1422 C C . SER B 1 6 ? -3.699 12.75 1.688 1 98.88 6 SER B C 1
ATOM 1424 O O . SER B 1 6 ? -3.488 12.734 0.474 1 98.88 6 SER B O 1
ATOM 1426 N N . GLY B 1 7 ? -3.908 11.641 2.311 1 98.69 7 GLY B N 1
ATOM 1427 C CA . GLY B 1 7 ? -3.357 10.352 1.926 1 98.69 7 GLY B CA 1
ATOM 1428 C C . GLY B 1 7 ? -4.277 9.555 1.02 1 98.69 7 GLY B C 1
ATOM 1429 O O . GLY B 1 7 ? -4.242 8.32 1.017 1 98.69 7 GLY B O 1
ATOM 1430 N N . THR B 1 8 ? -5.238 10.227 0.272 1 98.44 8 THR B N 1
ATOM 1431 C CA . THR B 1 8 ? -6.113 9.531 -0.665 1 98.44 8 THR B CA 1
ATOM 1432 C C . THR B 1 8 ? -6.422 10.406 -1.874 1 98.44 8 THR B C 1
ATOM 1434 O O . THR B 1 8 ? -6.254 11.633 -1.82 1 98.44 8 THR B O 1
ATOM 1437 N N . ASN B 1 9 ? -6.754 9.727 -2.922 1 98.31 9 ASN B N 1
ATOM 1438 C CA . ASN B 1 9 ? -7.203 10.438 -4.117 1 98.31 9 ASN B CA 1
ATOM 1439 C C . ASN B 1 9 ? -8.703 10.258 -4.34 1 98.31 9 ASN B C 1
ATOM 1441 O O . ASN B 1 9 ? -9.211 10.531 -5.43 1 98.31 9 ASN B O 1
ATOM 1445 N N . ARG B 1 10 ? -9.406 9.672 -3.381 1 96.75 10 ARG B N 1
ATOM 1446 C CA . ARG B 1 10 ? -10.859 9.57 -3.48 1 96.75 10 ARG B CA 1
ATOM 1447 C C . ARG B 1 10 ? -11.508 10.945 -3.463 1 96.75 10 ARG B C 1
ATOM 1449 O O . ARG B 1 10 ? -11.164 11.797 -2.637 1 96.75 10 ARG B O 1
ATOM 1456 N N . LYS B 1 11 ? -12.5 11.008 -4.359 1 93.31 11 LYS B N 1
ATOM 1457 C CA . LYS B 1 11 ? -13.172 12.297 -4.426 1 93.31 11 LYS B CA 1
ATOM 1458 C C . LYS B 1 11 ? -14.102 12.492 -3.23 1 93.31 11 LYS B C 1
ATOM 1460 O O . LYS B 1 11 ? -14.711 11.531 -2.746 1 93.31 11 LYS B O 1
ATOM 1465 N N . ASP B 1 12 ? -14.211 13.703 -2.703 1 90.56 12 ASP B N 1
ATOM 1466 C CA . ASP B 1 12 ? -15.086 14.094 -1.598 1 90.56 12 ASP B CA 1
ATOM 1467 C C . ASP B 1 12 ? -14.727 13.328 -0.324 1 90.56 12 ASP B C 1
ATOM 1469 O O . ASP B 1 12 ? -15.609 12.984 0.466 1 90.56 12 ASP B O 1
ATOM 1473 N N . ALA B 1 13 ? -13.492 12.969 -0.209 1 95.62 13 ALA B N 1
ATOM 1474 C CA . ALA B 1 13 ? -13.016 12.258 0.979 1 95.62 13 ALA B CA 1
ATOM 1475 C C . ALA B 1 13 ? -12.953 13.195 2.182 1 95.62 13 ALA B C 1
ATOM 1477 O O . ALA B 1 13 ? -12.859 14.414 2.023 1 95.62 13 ALA B O 1
ATOM 1478 N N . VAL B 1 14 ? -12.945 12.648 3.34 1 97.81 14 VAL B N 1
ATOM 1479 C CA . VAL B 1 14 ? -12.836 13.383 4.598 1 97.81 14 VAL B CA 1
ATOM 1480 C C . VAL B 1 14 ? -11.383 13.812 4.816 1 97.81 14 VAL B C 1
ATOM 1482 O O . VAL B 1 14 ? -11.125 14.836 5.461 1 97.81 14 VAL B O 1
ATOM 1485 N N . SER B 1 15 ? -10.438 13.125 4.219 1 98.38 15 SER B N 1
ATOM 1486 C CA . SER B 1 15 ? -9.008 13.289 4.473 1 98.38 15 SER B CA 1
ATOM 1487 C C . SER B 1 15 ? -8.547 14.711 4.145 1 98.38 15 SER B C 1
ATOM 1489 O O . SER B 1 15 ? -7.855 15.344 4.949 1 98.38 15 SER B O 1
ATOM 1491 N N . PRO B 1 16 ? -8.984 15.266 3.018 1 98.38 16 PRO B N 1
ATOM 1492 C CA . PRO B 1 16 ? -8.555 16.641 2.742 1 98.38 16 PRO B CA 1
ATOM 1493 C C . PRO B 1 16 ? -9.109 17.641 3.748 1 98.38 16 PRO B C 1
ATOM 1495 O O . PRO B 1 16 ? -8.438 18.625 4.09 1 98.38 16 PRO B O 1
ATOM 1498 N N . LYS B 1 17 ? -10.289 17.438 4.219 1 98.5 17 LYS B N 1
ATOM 1499 C CA . LYS B 1 17 ? -10.883 18.312 5.219 1 98.5 17 LYS B CA 1
ATOM 1500 C C . LYS B 1 17 ? -10.148 18.219 6.551 1 98.5 17 LYS B C 1
ATOM 1502 O O . LYS B 1 17 ? -9.906 19.219 7.219 1 98.5 17 LYS B O 1
ATOM 1507 N N . LEU B 1 18 ? -9.789 17 6.918 1 98.75 18 LEU B N 1
ATOM 1508 C CA . LEU B 1 18 ? -9.039 16.797 8.156 1 98.75 18 LEU B CA 1
ATOM 1509 C C . LEU B 1 18 ? -7.637 17.391 8.039 1 98.75 18 LEU B C 1
ATOM 1511 O O . LEU B 1 18 ? -7.105 17.922 9.008 1 98.75 18 LEU B O 1
ATOM 1515 N N . ALA B 1 19 ? -7.035 17.25 6.859 1 98.81 19 ALA B N 1
ATOM 1516 C CA . ALA B 1 19 ? -5.746 17.891 6.613 1 98.81 19 ALA B CA 1
ATOM 1517 C C . ALA B 1 19 ? -5.836 19.406 6.82 1 98.81 19 ALA B C 1
ATOM 1519 O O . ALA B 1 19 ? -4.961 20 7.453 1 98.81 19 ALA B O 1
ATOM 1520 N N . ALA B 1 20 ? -6.863 19.984 6.309 1 98.62 20 ALA B N 1
ATOM 1521 C CA . ALA B 1 20 ? -7.082 21.422 6.477 1 98.62 20 ALA B CA 1
ATOM 1522 C C . ALA B 1 20 ? -7.254 21.781 7.949 1 98.62 20 ALA B C 1
ATOM 1524 O O . ALA B 1 20 ? -6.766 22.828 8.398 1 98.62 20 ALA B O 1
ATOM 1525 N N . TYR B 1 21 ? -7.961 20.969 8.609 1 98.75 21 TYR B N 1
ATOM 1526 C CA . TYR B 1 21 ? -8.133 21.188 10.039 1 98.75 21 TYR B CA 1
ATOM 1527 C C . TYR B 1 21 ? -6.793 21.188 10.766 1 98.75 21 TYR B C 1
ATOM 1529 O O . TYR B 1 21 ? -6.52 22.062 11.586 1 98.75 21 TYR B O 1
ATOM 1537 N N . TYR B 1 22 ? -5.945 20.188 10.508 1 98.81 22 TYR B N 1
ATOM 1538 C CA . TYR B 1 22 ? -4.609 20.141 11.086 1 98.81 22 TYR B CA 1
ATOM 1539 C C . TYR B 1 22 ? -3.803 21.375 10.719 1 98.81 22 TYR B C 1
ATOM 1541 O O . TYR B 1 22 ? -3.053 21.906 11.539 1 98.81 22 TYR B O 1
ATOM 1549 N N . GLN B 1 23 ? -3.945 21.75 9.461 1 98.75 23 GLN B N 1
ATOM 1550 C CA . GLN B 1 23 ? -3.258 22.969 9.016 1 98.75 23 GLN B CA 1
ATOM 1551 C C . GLN B 1 23 ? -3.656 24.172 9.867 1 98.75 23 GLN B C 1
ATOM 1553 O O . GLN B 1 23 ? -2.803 24.969 10.266 1 98.75 23 GLN B O 1
ATOM 1558 N N . THR B 1 24 ? -4.934 24.312 10.141 1 98.38 24 THR B N 1
ATOM 1559 C CA . THR B 1 24 ? -5.438 25.391 10.977 1 98.38 24 THR B CA 1
ATOM 1560 C C . THR B 1 24 ? -4.867 25.297 12.391 1 98.38 24 THR B C 1
ATOM 1562 O O . THR B 1 24 ? -4.441 26.312 12.961 1 98.38 24 THR B O 1
ATOM 1565 N N . CYS B 1 25 ? -4.852 24.125 12.938 1 98.31 25 CYS B N 1
ATOM 1566 C CA . CYS B 1 25 ? -4.293 23.906 14.266 1 98.31 25 CYS B CA 1
ATOM 1567 C C . CYS B 1 25 ? -2.848 24.391 14.328 1 98.31 25 CYS B C 1
ATOM 1569 O O . CYS B 1 25 ? -2.447 25.047 15.297 1 98.31 25 CYS B O 1
ATOM 1571 N N . LEU B 1 26 ? -2.074 24.062 13.305 1 98.56 26 LEU B N 1
ATOM 1572 C CA . LEU B 1 26 ? -0.67 24.453 13.266 1 98.56 26 LEU B CA 1
ATOM 1573 C C . LEU B 1 26 ? -0.531 25.969 13.055 1 98.56 26 LEU B C 1
ATOM 1575 O O . LEU B 1 26 ? 0.307 26.609 13.688 1 98.56 26 LEU B O 1
ATOM 1579 N N . SER B 1 27 ? -1.354 26.484 12.164 1 98.25 27 SER B N 1
ATOM 1580 C CA . SER B 1 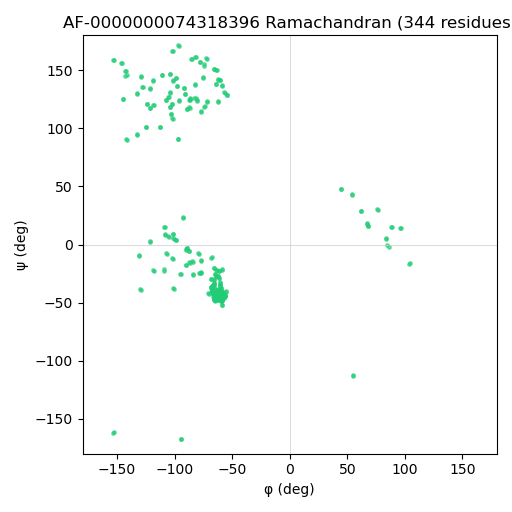27 ? -1.326 27.922 11.898 1 98.25 27 SER B CA 1
ATOM 1581 C C . SER B 1 27 ? -1.624 28.719 13.156 1 98.25 27 SER B C 1
ATOM 1583 O O . SER B 1 27 ? -1.021 29.781 13.391 1 98.25 27 SER B O 1
ATOM 1585 N N . ASP B 1 28 ? -2.553 28.266 13.922 1 97.81 28 ASP B N 1
ATOM 1586 C CA . ASP B 1 28 ? -2.914 28.906 15.18 1 97.81 28 ASP B CA 1
ATOM 1587 C C . ASP B 1 28 ? -1.718 28.969 16.125 1 97.81 28 ASP B C 1
ATOM 1589 O O . ASP B 1 28 ? -1.683 29.797 17.031 1 97.81 28 ASP B O 1
ATOM 1593 N N . LYS B 1 29 ? -0.777 28.125 15.891 1 97.5 29 LYS B N 1
ATOM 1594 C CA . LYS B 1 29 ? 0.438 28.094 16.703 1 97.5 29 LYS B CA 1
ATOM 1595 C C . LYS B 1 29 ? 1.591 28.781 15.984 1 97.5 29 LYS B C 1
ATOM 1597 O O . LYS B 1 29 ? 2.74 28.703 16.422 1 97.5 29 LYS B O 1
ATOM 1602 N N . GLY B 1 30 ? 1.321 29.375 14.852 1 97.44 30 GLY B N 1
ATOM 1603 C CA . GLY B 1 30 ? 2.295 30.156 14.109 1 97.44 30 GLY B CA 1
ATOM 1604 C C . GLY B 1 30 ? 3.127 29.344 13.148 1 97.44 30 GLY B C 1
ATOM 1605 O O . GLY B 1 30 ? 4.195 29.766 12.711 1 97.44 30 GLY B O 1
ATOM 1606 N N . ILE B 1 31 ? 2.697 28.109 12.844 1 97.75 31 ILE B N 1
ATOM 1607 C CA . ILE B 1 31 ? 3.461 27.203 11.992 1 97.75 31 ILE B CA 1
ATOM 1608 C C . ILE B 1 31 ? 2.771 27.078 10.633 1 97.75 31 ILE B C 1
ATOM 1610 O O . ILE B 1 31 ? 1.573 26.797 10.57 1 97.75 31 ILE B O 1
ATOM 1614 N N . GLU B 1 32 ? 3.52 27.359 9.648 1 97.81 32 GLU B N 1
ATOM 1615 C CA . GLU B 1 32 ? 3.018 27.141 8.297 1 97.81 32 GLU B CA 1
ATOM 1616 C C . GLU B 1 32 ? 3.283 25.719 7.836 1 97.81 32 GLU B C 1
ATOM 1618 O O . GLU B 1 32 ? 4.418 25.234 7.887 1 97.81 32 GLU B O 1
ATOM 1623 N N . ALA B 1 33 ? 2.26 25.031 7.402 1 98.5 33 ALA B N 1
ATOM 1624 C CA . ALA B 1 33 ? 2.352 23.672 6.883 1 98.5 33 ALA B CA 1
ATOM 1625 C C . ALA B 1 33 ? 1.404 23.469 5.703 1 98.5 33 ALA B C 1
ATOM 1627 O O . ALA B 1 33 ? 0.246 23.094 5.891 1 98.5 33 ALA B O 1
ATOM 1628 N N . PRO B 1 34 ? 1.831 23.688 4.52 1 98.5 34 PRO B N 1
ATOM 1629 C CA . PRO B 1 34 ? 0.961 23.5 3.355 1 98.5 34 PRO B CA 1
ATOM 1630 C C . PRO B 1 34 ? 0.522 22.062 3.168 1 98.5 34 PRO B C 1
ATOM 1632 O O . PRO B 1 34 ? 1.272 21.141 3.492 1 98.5 34 PRO B O 1
ATOM 1635 N N . VAL B 1 35 ? -0.677 21.938 2.59 1 98.69 35 VAL B N 1
ATOM 1636 C CA . VAL B 1 35 ? -1.241 20.625 2.338 1 98.69 35 VAL B CA 1
ATOM 1637 C C . VAL B 1 35 ? -0.831 20.141 0.948 1 98.69 35 VAL B C 1
ATOM 1639 O O . VAL B 1 35 ? -0.856 20.906 -0.015 1 98.69 35 VAL B O 1
ATOM 1642 N N . LEU B 1 36 ? -0.331 18.984 0.866 1 98.69 36 LEU B N 1
ATOM 1643 C CA . LEU B 1 36 ? -0.134 18.234 -0.368 1 98.69 36 LEU B CA 1
ATOM 1644 C C . LEU B 1 36 ? -1.201 17.156 -0.525 1 98.69 36 LEU B C 1
ATOM 1646 O O . LEU B 1 36 ? -1.24 16.203 0.25 1 98.69 36 LEU B O 1
ATOM 1650 N N . SER B 1 37 ? -2.053 17.297 -1.469 1 98.38 37 SER B N 1
ATOM 1651 C CA . SER B 1 37 ? -3.146 16.359 -1.666 1 98.38 37 SER B CA 1
ATOM 1652 C C . SER B 1 37 ? -2.805 15.336 -2.748 1 98.38 37 SER B C 1
ATOM 1654 O O . SER B 1 37 ? -2.381 15.703 -3.846 1 98.38 37 SER B O 1
ATOM 1656 N N . LEU B 1 38 ? -3.113 14.109 -2.498 1 98.62 38 LEU B N 1
ATOM 1657 C CA . LEU B 1 38 ? -2.824 13.07 -3.484 1 98.62 38 LEU B CA 1
ATOM 1658 C C . LEU B 1 38 ? -3.838 13.109 -4.621 1 98.62 38 LEU B C 1
ATOM 1660 O O . LEU B 1 38 ? -3.619 12.508 -5.676 1 98.62 38 LEU B O 1
ATOM 1664 N N . ASP B 1 39 ? -4.898 13.82 -4.41 1 97 39 ASP B N 1
ATOM 1665 C CA . ASP B 1 39 ? -5.867 14.047 -5.48 1 97 39 ASP B CA 1
ATOM 1666 C C . ASP B 1 39 ? -5.242 14.852 -6.621 1 97 39 ASP B C 1
ATOM 1668 O O . ASP B 1 39 ? -5.727 14.805 -7.754 1 97 39 ASP B O 1
ATOM 1672 N N . ASP B 1 40 ? -4.176 15.578 -6.355 1 97.94 40 ASP B N 1
ATOM 1673 C CA . ASP B 1 40 ? -3.562 16.469 -7.328 1 97.94 40 ASP B CA 1
ATOM 1674 C C . ASP B 1 40 ? -2.504 15.742 -8.156 1 97.94 40 ASP B C 1
ATOM 1676 O O . ASP B 1 40 ? -1.923 16.328 -9.078 1 97.94 40 ASP B O 1
ATOM 1680 N N . LEU B 1 41 ? -2.25 14.477 -7.855 1 98.62 41 LEU B N 1
ATOM 1681 C CA . LEU B 1 41 ? -1.227 13.727 -8.57 1 98.62 41 LEU B CA 1
ATOM 1682 C C . LEU B 1 41 ? -1.619 13.531 -10.031 1 98.62 41 LEU B C 1
ATOM 1684 O O . LEU B 1 41 ? -2.807 13.445 -10.359 1 98.62 41 LEU B O 1
ATOM 1688 N N . PRO B 1 42 ? -0.566 13.43 -10.875 1 98.44 42 PRO B N 1
ATOM 1689 C CA . PRO B 1 42 ? -0.901 13.031 -12.242 1 98.44 42 PRO B CA 1
ATOM 1690 C C . PRO B 1 42 ? -1.562 11.656 -12.305 1 98.44 42 PRO B C 1
ATOM 1692 O O . PRO B 1 42 ? -1.124 10.719 -11.625 1 98.44 42 PRO B O 1
ATOM 1695 N N . ASP B 1 43 ? -2.521 11.516 -13.156 1 97.62 43 ASP B N 1
ATOM 1696 C CA . ASP B 1 43 ? -3.355 10.32 -13.164 1 97.62 43 ASP B CA 1
ATOM 1697 C C . ASP B 1 43 ? -2.539 9.078 -13.523 1 97.62 43 ASP B C 1
ATOM 1699 O O . ASP B 1 43 ? -2.902 7.961 -13.164 1 97.62 43 ASP B O 1
ATOM 1703 N N . ASP B 1 44 ? -1.44 9.289 -14.258 1 97.75 44 ASP B N 1
ATOM 1704 C CA . ASP B 1 44 ? -0.692 8.141 -14.766 1 97.75 44 ASP B CA 1
ATOM 1705 C C . ASP B 1 44 ? 0.64 7.988 -14.031 1 97.75 44 ASP B C 1
ATOM 1707 O O . ASP B 1 44 ? 1.521 7.254 -14.484 1 97.75 44 ASP B O 1
ATOM 1711 N N . PHE B 1 45 ? 0.835 8.633 -12.914 1 98.75 45 PHE B N 1
ATOM 1712 C CA . PHE B 1 45 ? 2.154 8.75 -12.305 1 98.75 45 PHE B CA 1
ATOM 1713 C C . PHE B 1 45 ? 2.707 7.379 -11.938 1 98.75 45 PHE B C 1
ATOM 1715 O O . PHE B 1 45 ? 3.922 7.168 -11.961 1 98.75 45 PHE B O 1
ATOM 1722 N N . VAL B 1 46 ? 1.829 6.434 -11.648 1 98.56 46 VAL B N 1
ATOM 1723 C CA . VAL B 1 46 ? 2.256 5.117 -11.18 1 98.56 46 VAL B CA 1
ATOM 1724 C C . VAL B 1 46 ? 3.061 4.418 -12.273 1 98.56 46 VAL B C 1
ATOM 1726 O O . VAL B 1 46 ? 3.961 3.627 -11.984 1 98.56 46 VAL B O 1
ATOM 1729 N N . PHE B 1 47 ? 2.807 4.762 -13.508 1 98.12 47 PHE B N 1
ATOM 1730 C CA . PHE B 1 47 ? 3.496 4.121 -14.625 1 98.12 47 PHE B CA 1
ATOM 1731 C C . PHE B 1 47 ? 4.473 5.09 -15.281 1 98.12 47 PHE B C 1
ATOM 1733 O O . PHE B 1 47 ? 5.484 4.668 -15.852 1 98.12 47 PHE B O 1
ATOM 1740 N N . SER B 1 48 ? 4.246 6.387 -15.102 1 98.25 48 SER B N 1
ATOM 1741 C CA . SER B 1 48 ? 5.004 7.34 -15.898 1 98.25 48 SER B CA 1
ATOM 1742 C C . SER B 1 48 ? 6.07 8.047 -15.07 1 98.25 48 SER B C 1
ATOM 1744 O O . SER B 1 48 ? 6.961 8.703 -15.609 1 98.25 48 SER B O 1
ATOM 1746 N N . ALA B 1 49 ? 6.039 7.812 -13.727 1 98.44 49 ALA B N 1
ATOM 1747 C CA . ALA B 1 49 ? 6.902 8.68 -12.93 1 98.44 49 ALA B CA 1
ATOM 1748 C C . ALA B 1 49 ? 7.746 7.859 -11.953 1 98.44 49 ALA B C 1
ATOM 1750 O O . ALA B 1 49 ? 8.633 8.398 -11.281 1 98.44 49 ALA B O 1
ATOM 1751 N N . LEU B 1 50 ? 7.48 6.559 -11.82 1 97.88 50 LEU B N 1
ATOM 1752 C CA . LEU B 1 50 ? 8.172 5.742 -10.828 1 97.88 50 LEU B CA 1
ATOM 1753 C C . LEU B 1 50 ? 9.266 4.906 -11.484 1 97.88 50 LEU B C 1
ATOM 1755 O O . LEU B 1 50 ? 9.281 4.742 -12.711 1 97.88 50 LEU B O 1
ATOM 1759 N N . TYR B 1 51 ? 10.102 4.355 -10.664 1 95.88 51 TYR B N 1
ATOM 1760 C CA . TYR B 1 51 ? 11.117 3.369 -11.031 1 95.88 51 TYR B CA 1
ATOM 1761 C C . TYR B 1 51 ? 12.008 3.891 -12.148 1 95.88 51 TYR B C 1
ATOM 1763 O O . TYR B 1 51 ? 12.68 4.91 -11.992 1 95.88 51 TYR B O 1
ATOM 1771 N N . GLU B 1 52 ? 11.938 3.283 -13.336 1 95.25 52 GLU B N 1
ATOM 1772 C CA . GLU B 1 52 ? 12.805 3.664 -14.453 1 95.25 52 GLU B CA 1
ATOM 1773 C C . GLU B 1 52 ? 12.461 5.059 -14.961 1 95.25 52 GLU B C 1
ATOM 1775 O O . GLU B 1 52 ? 13.25 5.668 -15.695 1 95.25 52 GLU B O 1
ATOM 1780 N N . ASN B 1 53 ? 11.359 5.605 -14.508 1 97.06 53 ASN B N 1
ATOM 1781 C CA . ASN B 1 53 ? 10.914 6.922 -14.969 1 97.06 53 ASN B CA 1
ATOM 1782 C C . ASN B 1 53 ? 11.148 7.992 -13.906 1 97.06 53 ASN B C 1
ATOM 1784 O O . ASN B 1 53 ? 10.734 9.141 -14.07 1 97.06 53 ASN B O 1
ATOM 1788 N N . ALA B 1 54 ? 11.82 7.625 -12.852 1 95.44 54 ALA B N 1
ATOM 1789 C CA . ALA B 1 54 ? 12.102 8.57 -11.773 1 95.44 54 ALA B CA 1
ATOM 1790 C C . ALA B 1 54 ? 12.797 9.82 -12.305 1 95.44 54 ALA B C 1
ATOM 1792 O O . ALA B 1 54 ? 13.766 9.727 -13.062 1 95.44 54 ALA B O 1
ATOM 1793 N N . GLY B 1 55 ? 12.25 10.922 -11.953 1 95.62 55 GLY B N 1
ATOM 1794 C CA . GLY B 1 55 ? 12.852 12.188 -12.328 1 95.62 55 GLY B CA 1
ATOM 1795 C C . GLY B 1 55 ? 12.453 12.656 -13.711 1 95.62 55 GLY B C 1
ATOM 1796 O O . GLY B 1 55 ? 12.781 13.773 -14.117 1 95.62 55 GLY B O 1
ATOM 1797 N N . LYS B 1 56 ? 11.633 11.883 -14.414 1 97 56 LYS B N 1
ATOM 1798 C CA . LYS B 1 56 ? 11.367 12.188 -15.82 1 97 56 LYS B CA 1
ATOM 1799 C C . LYS B 1 56 ? 10.008 12.867 -15.984 1 97 56 LYS B C 1
ATOM 1801 O O . LYS B 1 56 ? 9.688 13.375 -17.062 1 97 56 LYS B O 1
ATOM 1806 N N . HIS B 1 57 ? 9.172 12.883 -14.969 1 98.25 57 HIS B N 1
ATOM 1807 C CA . HIS B 1 57 ? 7.836 13.461 -15.039 1 98.25 57 HIS B CA 1
ATOM 1808 C C . HIS B 1 57 ? 7.789 14.828 -14.367 1 98.25 57 HIS B C 1
ATOM 1810 O O . HIS B 1 57 ? 7.738 14.922 -13.133 1 98.25 57 HIS B O 1
ATOM 1816 N N . GLU B 1 58 ? 7.676 15.844 -15.07 1 98.06 58 GLU B N 1
ATOM 1817 C CA . GLU B 1 58 ? 7.844 17.203 -14.578 1 98.06 58 GLU B CA 1
ATOM 1818 C C . GLU B 1 58 ? 6.816 17.531 -13.5 1 98.06 58 GLU B C 1
ATOM 1820 O O . GLU B 1 58 ? 7.164 18.109 -12.461 1 98.06 58 GLU B O 1
ATOM 1825 N N . VAL B 1 59 ? 5.613 17.172 -13.734 1 98.5 59 VAL B N 1
ATOM 1826 C CA . VAL B 1 59 ? 4.562 17.5 -12.781 1 98.5 59 VAL B CA 1
ATOM 1827 C C . VAL B 1 59 ? 4.789 16.734 -11.484 1 98.5 59 VAL B C 1
ATOM 1829 O O . VAL B 1 59 ? 4.727 17.297 -10.391 1 98.5 59 VAL B O 1
ATOM 1832 N N . PHE B 1 60 ? 5.102 15.461 -11.578 1 98.75 60 PHE B N 1
ATOM 1833 C CA . PHE B 1 60 ? 5.332 14.641 -10.391 1 98.75 60 PHE B CA 1
ATOM 1834 C C . PHE B 1 60 ? 6.574 15.117 -9.641 1 98.75 60 PHE B C 1
ATOM 1836 O O . PHE B 1 60 ? 6.617 15.07 -8.414 1 98.75 60 PHE B O 1
ATOM 1843 N N . ASN B 1 61 ? 7.555 15.617 -10.391 1 98.38 61 ASN B N 1
ATOM 1844 C CA . ASN B 1 61 ? 8.797 16.078 -9.781 1 98.38 61 ASN B CA 1
ATOM 1845 C C . ASN B 1 61 ? 8.547 17.234 -8.82 1 98.38 61 ASN B C 1
ATOM 1847 O O . ASN B 1 61 ? 9.305 17.438 -7.867 1 98.38 61 ASN B O 1
ATOM 1851 N N . LYS B 1 62 ? 7.492 17.984 -9.055 1 98.38 62 LYS B N 1
ATOM 1852 C CA . LYS B 1 62 ? 7.148 19.062 -8.117 1 98.38 62 LYS B CA 1
ATOM 1853 C C . LYS B 1 62 ? 6.77 18.484 -6.75 1 98.38 62 LYS B C 1
ATOM 1855 O O . LYS B 1 62 ? 7.09 19.078 -5.715 1 98.38 62 LYS B O 1
ATOM 1860 N N . PHE B 1 63 ? 6.082 17.391 -6.781 1 98.62 63 PHE B N 1
ATOM 1861 C CA . PHE B 1 63 ? 5.766 16.719 -5.527 1 98.62 63 PHE B CA 1
ATOM 1862 C C . PHE B 1 63 ? 7.027 16.172 -4.871 1 98.62 63 PHE B C 1
ATOM 1864 O O . PHE B 1 63 ? 7.219 16.312 -3.662 1 98.62 63 PHE B O 1
ATOM 1871 N N . ARG B 1 64 ? 7.918 15.57 -5.641 1 98.19 64 ARG B N 1
ATOM 1872 C CA . ARG B 1 64 ? 9.18 15.039 -5.129 1 98.19 64 ARG B CA 1
ATOM 1873 C C . ARG B 1 64 ? 10 16.125 -4.449 1 98.19 64 ARG B C 1
ATOM 1875 O O . ARG B 1 64 ? 10.531 15.922 -3.357 1 98.19 64 ARG B O 1
ATOM 1882 N N . GLU B 1 65 ? 10.039 17.219 -5.117 1 98.06 65 GLU B N 1
ATOM 1883 C CA . GLU B 1 65 ? 10.82 18.344 -4.594 1 98.06 65 GLU B CA 1
ATOM 1884 C C . GLU B 1 65 ? 10.242 18.844 -3.27 1 98.06 65 GLU B C 1
ATOM 1886 O O . GLU B 1 65 ? 10.992 19.125 -2.33 1 98.06 65 GLU B O 1
ATOM 1891 N N . ARG B 1 66 ? 8.961 18.953 -3.254 1 98.25 66 ARG B N 1
ATOM 1892 C CA . ARG B 1 66 ? 8.312 19.375 -2.016 1 98.25 66 ARG B CA 1
ATOM 1893 C C . ARG 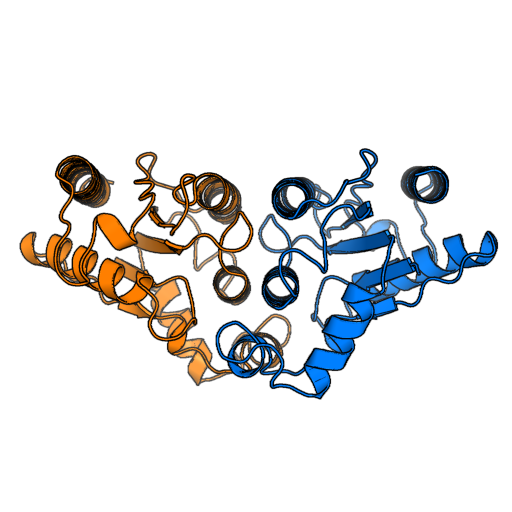B 1 66 ? 8.617 18.406 -0.879 1 98.25 66 ARG B C 1
ATOM 1895 O O . ARG B 1 66 ? 8.969 18.828 0.226 1 98.25 66 ARG B O 1
ATOM 1902 N N . MET B 1 67 ? 8.555 17.188 -1.128 1 98.5 67 MET B N 1
ATOM 1903 C CA . MET B 1 67 ? 8.812 16.172 -0.12 1 98.5 67 MET B CA 1
ATOM 1904 C C . MET B 1 67 ? 10.281 16.188 0.312 1 98.5 67 MET B C 1
ATOM 1906 O O . MET B 1 67 ? 10.578 16.062 1.498 1 98.5 67 MET B O 1
ATOM 1910 N N . LEU B 1 68 ? 11.117 16.344 -0.63 1 98 68 LEU B N 1
ATOM 1911 C CA . LEU B 1 68 ? 12.547 16.391 -0.341 1 98 68 LEU B CA 1
ATOM 1912 C C . LEU B 1 68 ? 12.883 17.547 0.59 1 98 68 LEU B C 1
ATOM 1914 O O . LEU B 1 68 ? 13.727 17.422 1.478 1 98 68 LEU B O 1
ATOM 1918 N N . ASN B 1 69 ? 12.18 18.625 0.434 1 97.81 69 ASN B N 1
ATOM 1919 C CA . ASN B 1 69 ? 12.484 19.828 1.189 1 97.81 69 ASN B CA 1
ATOM 1920 C C . ASN B 1 69 ? 11.727 19.875 2.514 1 97.81 69 ASN B C 1
ATOM 1922 O O . ASN B 1 69 ? 11.914 20.797 3.311 1 97.81 69 ASN B O 1
ATOM 1926 N N . THR B 1 70 ? 10.898 18.906 2.711 1 98.31 70 THR B N 1
ATOM 1927 C CA . THR B 1 70 ? 10.133 18.828 3.949 1 98.31 70 THR B CA 1
ATOM 1928 C C . THR B 1 70 ? 10.961 18.188 5.059 1 98.31 70 THR B C 1
ATOM 1930 O O . THR B 1 70 ? 11.656 17.203 4.828 1 98.31 70 THR B O 1
ATOM 1933 N N . THR B 1 71 ? 10.867 18.75 6.254 1 97.56 71 THR B N 1
ATOM 1934 C CA . THR B 1 71 ? 11.602 18.219 7.391 1 97.56 71 THR B CA 1
ATOM 1935 C C . THR B 1 71 ? 10.695 17.375 8.281 1 97.56 71 THR B C 1
ATOM 1937 O O . THR B 1 71 ? 11.125 16.375 8.859 1 97.56 71 THR B O 1
ATOM 1940 N N . LYS B 1 72 ? 9.406 17.828 8.461 1 98.56 72 LYS B N 1
ATOM 1941 C CA . LYS B 1 72 ? 8.406 17.094 9.227 1 98.56 72 LYS B CA 1
ATOM 1942 C C . LYS B 1 72 ? 7.129 16.891 8.414 1 98.56 72 LYS B C 1
ATOM 1944 O O . LYS B 1 72 ? 6.645 17.828 7.777 1 98.56 72 LYS B O 1
ATOM 1949 N N . PHE B 1 73 ? 6.668 15.703 8.5 1 98.88 73 PHE B N 1
ATOM 1950 C CA . PHE B 1 73 ? 5.449 15.344 7.789 1 98.88 73 PHE B CA 1
ATOM 1951 C C . PHE B 1 73 ? 4.309 15.086 8.766 1 98.88 73 PHE B C 1
ATOM 1953 O O . PHE B 1 73 ? 4.527 14.602 9.875 1 98.88 73 PHE B O 1
ATOM 1960 N N . ILE B 1 74 ? 3.137 15.43 8.359 1 98.94 74 ILE B N 1
ATOM 1961 C CA . ILE B 1 74 ? 1.921 14.844 8.914 1 98.94 74 ILE B CA 1
ATOM 1962 C C . ILE B 1 74 ? 1.146 14.117 7.816 1 98.94 74 ILE B C 1
ATOM 1964 O O . ILE B 1 74 ? 0.767 14.727 6.812 1 98.94 74 ILE B O 1
ATOM 1968 N N . PHE B 1 75 ? 0.943 12.875 7.977 1 99 75 PHE B N 1
ATOM 1969 C CA . PHE B 1 75 ? 0.157 12.094 7.031 1 99 75 PHE B CA 1
ATOM 1970 C C . PHE B 1 75 ? -1.248 11.844 7.566 1 99 75 PHE B C 1
ATOM 1972 O O . PHE B 1 75 ? -1.414 11.273 8.648 1 99 75 PHE B O 1
ATOM 1979 N N . ILE B 1 76 ? -2.242 12.289 6.848 1 98.94 76 ILE B N 1
ATOM 1980 C CA . ILE B 1 76 ? -3.641 11.953 7.094 1 98.94 76 ILE B CA 1
ATOM 1981 C C . ILE B 1 76 ? -4.008 10.68 6.332 1 98.94 76 ILE B C 1
ATOM 1983 O O . ILE B 1 76 ? -4.02 10.672 5.098 1 98.94 76 ILE B O 1
ATOM 1987 N N . VAL B 1 77 ? -4.363 9.609 7.055 1 98.94 77 VAL B N 1
ATOM 1988 C CA . VAL B 1 77 ? -4.359 8.273 6.48 1 98.94 77 VAL B CA 1
ATOM 1989 C C . VAL B 1 77 ? -5.73 7.625 6.66 1 98.94 77 VAL B C 1
ATOM 1991 O O . VAL B 1 77 ? -6.027 7.062 7.719 1 98.94 77 VAL B O 1
ATOM 1994 N N . PRO B 1 78 ? -6.531 7.625 5.625 1 98.81 78 PRO B N 1
ATOM 1995 C CA . PRO B 1 78 ? -7.781 6.871 5.727 1 98.81 78 PRO B CA 1
ATOM 1996 C C . PRO B 1 78 ? -7.574 5.363 5.625 1 98.81 78 PRO B C 1
ATOM 1998 O O . PRO B 1 78 ? -6.598 4.91 5.02 1 98.81 78 PRO B O 1
ATOM 2001 N N . GLU B 1 79 ? -8.477 4.629 6.184 1 98.62 79 GLU B N 1
ATOM 2002 C CA . GLU B 1 79 ? -8.414 3.17 6.129 1 98.62 79 GLU B CA 1
ATOM 2003 C C . GLU B 1 79 ? -9.102 2.639 4.875 1 98.62 79 GLU B C 1
ATOM 2005 O O . GLU B 1 79 ? -10.297 2.85 4.676 1 98.62 79 GLU B O 1
ATOM 2010 N N . TYR B 1 80 ? -8.336 1.978 4.039 1 98.06 80 TYR B N 1
ATOM 2011 C CA . TYR B 1 80 ? -8.852 1.24 2.891 1 98.06 80 TYR B CA 1
ATOM 2012 C C . TYR B 1 80 ? -8.461 -0.231 2.965 1 98.06 80 TYR B C 1
ATOM 2014 O O . TYR B 1 80 ? -7.273 -0.562 3 1 98.06 80 TYR B O 1
ATOM 2022 N N . ASN B 1 81 ? -9.508 -1.081 3.059 1 97.31 81 ASN B N 1
ATOM 2023 C CA . ASN B 1 81 ? -9.297 -2.525 3.096 1 97.31 81 ASN B CA 1
ATOM 2024 C C . ASN B 1 81 ? -8.32 -2.922 4.195 1 97.31 81 ASN B C 1
ATOM 2026 O O . ASN B 1 81 ? -7.355 -3.648 3.939 1 97.31 81 ASN B O 1
ATOM 2030 N N . GLY B 1 82 ? -8.5 -2.311 5.324 1 97.75 82 GLY B N 1
ATOM 2031 C CA . GLY B 1 82 ? -7.746 -2.707 6.504 1 97.75 82 GLY B CA 1
ATOM 2032 C C . GLY B 1 82 ? -6.367 -2.076 6.574 1 97.75 82 GLY B C 1
ATOM 2033 O O . GLY B 1 82 ? -5.562 -2.426 7.438 1 97.75 82 GLY B O 1
ATOM 2034 N N . SER B 1 83 ? -6.078 -1.239 5.699 1 98.75 83 SER B N 1
ATOM 2035 C CA . SER B 1 83 ? -4.773 -0.583 5.672 1 98.75 83 SER B CA 1
ATOM 2036 C C . SER B 1 83 ? -4.859 0.786 5.008 1 98.75 83 SER B C 1
ATOM 2038 O O . SER B 1 83 ? -5.902 1.442 5.055 1 98.75 83 SER B O 1
ATOM 2040 N N . PHE B 1 84 ? -3.725 1.344 4.57 1 98.94 84 PHE B N 1
ATOM 2041 C CA . PHE B 1 84 ? -3.652 2.658 3.941 1 98.94 84 PHE B CA 1
ATOM 2042 C C . PHE B 1 84 ? -3.92 2.559 2.445 1 98.94 84 PHE B C 1
ATOM 2044 O O . PHE B 1 84 ? -3.859 1.471 1.868 1 98.94 84 PHE B O 1
ATOM 2051 N N . PRO B 1 85 ? -4.301 3.707 1.803 1 98.88 85 PRO B N 1
ATOM 2052 C CA . PRO B 1 85 ? -4.598 3.701 0.368 1 98.88 85 PRO B CA 1
ATOM 2053 C C . PRO B 1 85 ? -3.393 3.309 -0.482 1 98.88 85 PRO B C 1
ATOM 2055 O O . PRO B 1 85 ? -2.27 3.73 -0.197 1 98.88 85 PRO B O 1
ATOM 2058 N N . GLY B 1 86 ? -3.686 2.541 -1.539 1 98.81 86 GLY B N 1
ATOM 2059 C CA . GLY B 1 86 ? -2.629 2.164 -2.465 1 98.81 86 GLY B CA 1
ATOM 2060 C C . GLY B 1 86 ? -1.946 3.355 -3.109 1 98.81 86 GLY B C 1
ATOM 2061 O O . GLY B 1 86 ? -0.729 3.35 -3.303 1 98.81 86 GLY B O 1
ATOM 2062 N N . VAL B 1 87 ? -2.707 4.391 -3.422 1 98.88 87 VAL B N 1
ATOM 2063 C CA . VAL B 1 87 ? -2.152 5.582 -4.055 1 98.88 87 VAL B CA 1
ATOM 2064 C C . VAL B 1 87 ? -1.1 6.211 -3.145 1 98.88 87 VAL B C 1
ATOM 2066 O O . VAL B 1 87 ? -0.106 6.762 -3.621 1 98.88 87 VAL B O 1
ATOM 2069 N N . LEU B 1 88 ? -1.32 6.156 -1.864 1 98.94 88 LEU B N 1
ATOM 2070 C CA . LEU B 1 88 ? -0.359 6.695 -0.909 1 98.94 88 LEU B CA 1
ATOM 2071 C C . LEU B 1 88 ? 0.949 5.91 -0.953 1 98.94 88 LEU B C 1
ATOM 2073 O O . LEU B 1 88 ? 2.031 6.504 -0.983 1 98.94 88 LEU B O 1
ATOM 2077 N N . LYS B 1 89 ? 0.852 4.574 -0.937 1 98.88 89 LYS B N 1
ATOM 2078 C CA . LYS B 1 89 ? 2.064 3.764 -1.014 1 98.88 89 LYS B CA 1
ATOM 2079 C C . LYS B 1 89 ? 2.787 3.98 -2.34 1 98.88 89 LYS B C 1
ATOM 2081 O O . LYS B 1 89 ? 4.02 3.986 -2.387 1 98.88 89 LYS B O 1
ATOM 2086 N N . ALA B 1 90 ? 2.018 4.043 -3.434 1 98.81 90 ALA B N 1
ATOM 2087 C CA . ALA B 1 90 ? 2.639 4.312 -4.727 1 98.81 90 ALA B CA 1
ATOM 2088 C C . ALA B 1 90 ? 3.365 5.656 -4.715 1 98.81 90 ALA B C 1
ATOM 2090 O O . ALA B 1 90 ? 4.449 5.785 -5.289 1 98.81 90 ALA B O 1
ATOM 2091 N N . PHE B 1 91 ? 2.748 6.664 -4.078 1 98.88 91 PHE B N 1
ATOM 2092 C CA . PHE B 1 91 ? 3.363 7.977 -3.928 1 98.88 91 PHE B CA 1
ATOM 2093 C C . PHE B 1 91 ? 4.688 7.871 -3.178 1 98.88 91 PHE B C 1
ATOM 2095 O O . PHE B 1 91 ? 5.699 8.422 -3.617 1 98.88 91 PHE B O 1
ATOM 2102 N N . ILE B 1 92 ? 4.703 7.121 -2.07 1 98.75 92 ILE B N 1
ATOM 2103 C CA . ILE B 1 92 ? 5.91 6.91 -1.28 1 98.75 92 ILE B CA 1
ATOM 2104 C C . ILE B 1 92 ? 6.965 6.203 -2.129 1 98.75 92 ILE B C 1
ATOM 2106 O O . ILE B 1 92 ? 8.141 6.57 -2.105 1 98.75 92 ILE B O 1
ATOM 2110 N N . ASP B 1 93 ? 6.562 5.223 -2.963 1 98.38 93 ASP B N 1
ATOM 2111 C CA . ASP B 1 93 ? 7.48 4.473 -3.818 1 98.38 93 ASP B CA 1
ATOM 2112 C C . ASP B 1 93 ? 8.102 5.379 -4.879 1 98.38 93 ASP B C 1
ATOM 2114 O O . ASP B 1 93 ? 9.133 5.039 -5.465 1 98.38 93 ASP B O 1
ATOM 2118 N N . GLY B 1 94 ? 7.488 6.488 -5.156 1 98.38 94 GLY B N 1
ATOM 2119 C CA . GLY B 1 94 ? 7.973 7.402 -6.176 1 98.38 94 GLY B CA 1
ATOM 2120 C C . GLY B 1 94 ? 8.977 8.406 -5.645 1 98.38 94 GLY B C 1
ATOM 2121 O O . GLY B 1 94 ? 9.57 9.172 -6.414 1 98.38 94 GLY B O 1
ATOM 2122 N N . MET B 1 95 ? 9.195 8.406 -4.391 1 98.19 95 MET B N 1
ATOM 2123 C CA . MET B 1 95 ? 10.109 9.375 -3.791 1 98.19 95 MET B CA 1
ATOM 2124 C C . MET B 1 95 ? 11.562 8.922 -3.941 1 98.19 95 MET B C 1
ATOM 2126 O O . MET B 1 95 ? 11.828 7.746 -4.199 1 98.19 95 MET B O 1
ATOM 2130 N N . GLU B 1 96 ? 12.398 9.906 -3.781 1 94.19 96 GLU B N 1
ATOM 2131 C CA . GLU B 1 96 ? 13.828 9.602 -3.824 1 94.19 96 GLU B CA 1
ATOM 2132 C C . GLU B 1 96 ? 14.266 8.844 -2.576 1 94.19 96 GLU B C 1
ATOM 2134 O O . GLU B 1 96 ? 14.055 9.305 -1.454 1 94.19 96 GLU B O 1
ATOM 2139 N N . TYR B 1 97 ? 14.805 7.719 -2.744 1 88.44 97 TYR B N 1
ATOM 2140 C CA . TYR B 1 97 ? 15.305 6.914 -1.636 1 88.44 97 TYR B CA 1
ATOM 2141 C C . TYR B 1 97 ? 16.828 6.988 -1.556 1 88.44 97 TYR B C 1
ATOM 2143 O O . TYR B 1 97 ? 17.516 6.848 -2.568 1 88.44 97 TYR B O 1
ATOM 2151 N N . PRO B 1 98 ? 17.375 7.25 -0.416 1 89.5 98 PRO B N 1
ATOM 2152 C CA . PRO B 1 98 ? 16.75 7.422 0.902 1 89.5 98 PRO B CA 1
ATOM 2153 C C . PRO B 1 98 ? 16.547 8.891 1.269 1 89.5 98 PRO B C 1
ATOM 2155 O O . PRO B 1 98 ? 15.922 9.195 2.285 1 89.5 98 PRO B O 1
ATOM 2158 N N . ASP B 1 99 ? 16.828 9.805 0.46 1 92.19 99 ASP B N 1
ATOM 2159 C CA . ASP B 1 99 ? 17.016 11.203 0.819 1 92.19 99 ASP B CA 1
ATOM 2160 C C . ASP B 1 99 ? 15.703 11.836 1.274 1 92.19 99 ASP B C 1
ATOM 2162 O O . ASP B 1 99 ? 15.688 12.648 2.205 1 92.19 99 ASP B O 1
ATOM 2166 N N . THR B 1 100 ? 14.602 11.445 0.667 1 97.06 100 THR B N 1
ATOM 2167 C CA . THR B 1 100 ? 13.336 12.109 0.954 1 97.06 100 THR B CA 1
ATOM 2168 C C . THR B 1 100 ? 12.906 11.852 2.395 1 97.06 100 THR B C 1
ATOM 2170 O O . THR B 1 100 ? 12.289 12.711 3.029 1 97.06 100 THR B O 1
ATOM 2173 N N . PHE B 1 101 ? 13.289 10.695 2.936 1 97.62 101 PHE B N 1
ATOM 2174 C CA . PHE B 1 101 ? 12.672 10.266 4.184 1 97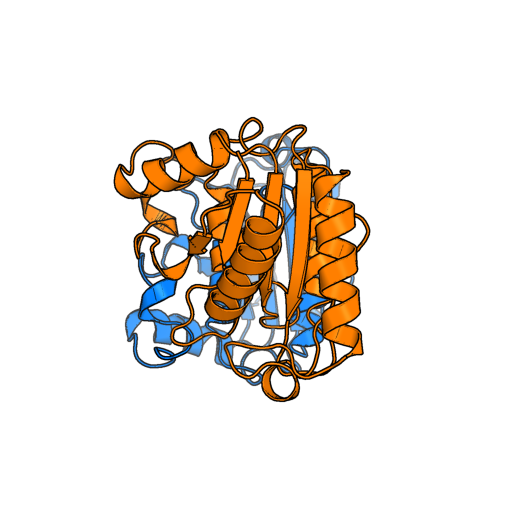.62 101 PHE B CA 1
ATOM 2175 C C . PHE B 1 101 ? 13.711 10.141 5.289 1 97.62 101 PHE B C 1
ATOM 2177 O O . PHE B 1 101 ? 13.375 10.211 6.477 1 97.62 101 PHE B O 1
ATOM 2184 N N . SER B 1 102 ? 14.953 9.977 4.961 1 97.75 102 SER B N 1
ATOM 2185 C CA . SER B 1 102 ? 16.016 9.641 5.91 1 97.75 102 SER B CA 1
ATOM 2186 C C . SER B 1 102 ? 16.188 10.742 6.945 1 97.75 102 SER B C 1
ATOM 2188 O O . SER B 1 102 ? 16.375 11.914 6.594 1 97.75 102 SER B O 1
ATOM 2190 N N . ASN B 1 103 ? 16.047 10.289 8.156 1 97.94 103 ASN B N 1
ATOM 2191 C CA . ASN B 1 103 ? 16.297 11.133 9.328 1 97.94 103 ASN B CA 1
ATOM 2192 C C . ASN B 1 103 ? 15.258 12.25 9.438 1 97.94 103 ASN B C 1
ATOM 2194 O O . ASN B 1 103 ? 15.516 13.281 10.055 1 97.94 103 ASN B O 1
ATOM 2198 N N . LYS B 1 104 ? 14.188 12.133 8.812 1 98.5 104 LYS B N 1
ATOM 2199 C CA . LYS B 1 104 ? 13.078 13.07 8.945 1 98.5 104 LYS B CA 1
ATOM 2200 C C . LYS B 1 104 ? 12.039 12.562 9.938 1 98.5 104 LYS B C 1
ATOM 2202 O O . LYS B 1 104 ? 12.188 11.477 10.5 1 98.5 104 LYS B O 1
ATOM 2207 N N . LYS B 1 105 ? 11.102 13.453 10.227 1 98.81 105 LYS B N 1
ATOM 2208 C CA . LYS B 1 105 ? 10.102 13.148 11.242 1 98.81 105 LYS B CA 1
ATOM 2209 C C . LYS B 1 105 ? 8.695 13.156 10.656 1 98.81 105 LYS B C 1
ATOM 2211 O O . LYS B 1 105 ? 8.391 13.953 9.766 1 98.81 105 LYS B O 1
ATOM 2216 N N . CYS B 1 106 ? 7.875 12.227 11.125 1 98.62 106 CYS B N 1
ATOM 2217 C CA . CYS B 1 106 ? 6.5 12.281 10.641 1 98.62 106 CYS B CA 1
ATOM 2218 C C . CYS B 1 106 ? 5.52 11.914 11.75 1 98.62 106 CYS B C 1
ATOM 2220 O O . CYS B 1 106 ? 5.871 11.18 12.672 1 98.62 106 CYS B O 1
ATOM 2222 N N . ALA B 1 107 ? 4.387 12.547 11.734 1 98.94 107 ALA B N 1
ATOM 2223 C CA . ALA B 1 107 ? 3.201 12.156 12.492 1 98.94 107 ALA B CA 1
ATOM 2224 C C . ALA B 1 107 ? 2.166 11.492 11.594 1 98.94 107 ALA B C 1
ATOM 2226 O O . ALA B 1 107 ? 2.045 11.836 10.414 1 98.94 107 ALA B O 1
ATOM 2227 N N . LEU B 1 108 ? 1.452 10.547 12.188 1 98.94 108 LEU B N 1
ATOM 2228 C CA . LEU B 1 108 ? 0.422 9.812 11.461 1 98.94 108 LEU B CA 1
ATOM 2229 C C . LEU B 1 108 ? -0.939 9.984 12.125 1 98.94 108 LEU B C 1
ATOM 2231 O O . LEU B 1 108 ? -1.048 9.93 13.352 1 98.94 108 LEU B O 1
ATOM 2235 N N . VAL B 1 109 ? -1.894 10.242 11.32 1 98.94 109 VAL B N 1
ATOM 2236 C CA . VAL B 1 109 ? -3.277 10.383 11.766 1 98.94 109 VAL B CA 1
ATOM 2237 C C . VAL B 1 109 ? -4.164 9.406 10.992 1 98.94 109 VAL B C 1
ATOM 2239 O O . VAL B 1 109 ? -4.234 9.461 9.766 1 98.94 109 VAL B O 1
ATOM 2242 N N . GLY B 1 110 ? -4.812 8.539 11.742 1 98.94 110 GLY B N 1
ATOM 2243 C CA . GLY B 1 110 ? -5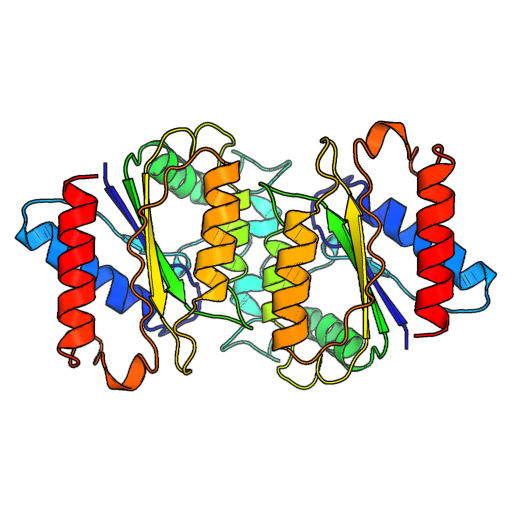.715 7.586 11.109 1 98.94 110 GLY B CA 1
ATOM 2244 C C . GLY B 1 110 ? -7.172 8.008 11.188 1 98.94 110 GLY B C 1
ATOM 2245 O O . GLY B 1 110 ? -7.605 8.578 12.195 1 98.94 110 GLY B O 1
ATOM 2246 N N . LEU B 1 111 ? -7.922 7.734 10.141 1 98.81 111 LEU B N 1
ATOM 2247 C CA . LEU B 1 111 ? -9.367 7.926 10.18 1 98.81 111 LEU B CA 1
ATOM 2248 C C . LEU B 1 111 ? -10.078 6.82 9.406 1 98.81 111 LEU B C 1
ATOM 2250 O O . LEU B 1 111 ? -9.523 6.262 8.453 1 98.81 111 LEU B O 1
ATOM 2254 N N . SER B 1 112 ? -11.242 6.527 9.852 1 98.38 112 SER B N 1
ATOM 2255 C CA . SER B 1 112 ? -12.062 5.508 9.195 1 98.38 112 SER B CA 1
ATOM 2256 C C . SER B 1 112 ? -13.547 5.758 9.422 1 98.38 112 SER B C 1
ATOM 2258 O O . SER B 1 112 ? -13.922 6.504 10.328 1 98.38 112 SER B O 1
ATOM 2260 N N . SER B 1 113 ? -14.352 5.188 8.547 1 96.62 113 SER B N 1
ATOM 2261 C CA . SER B 1 113 ? -15.789 5.141 8.789 1 96.62 113 SER B CA 1
ATOM 2262 C C . SER B 1 113 ? -16.141 4.039 9.781 1 96.62 113 SER B C 1
ATOM 2264 O O . SER B 1 113 ? -17.188 4.102 10.438 1 96.62 113 SER B O 1
ATOM 2266 N N . GLY B 1 114 ? -15.297 3.029 9.875 1 96.19 114 GLY B N 1
ATOM 2267 C CA . GLY B 1 114 ? -15.539 1.908 10.766 1 96.19 114 GLY B CA 1
ATOM 2268 C C . GLY B 1 114 ? -14.867 2.064 12.117 1 96.19 114 GLY B C 1
ATOM 2269 O O . GLY B 1 114 ? -14.406 3.152 12.461 1 96.19 114 GLY B O 1
ATOM 2270 N N . VAL B 1 115 ? -14.812 1.028 12.883 1 95.62 115 VAL B N 1
ATOM 2271 C CA . VAL B 1 115 ? -14.477 1.071 14.305 1 95.62 115 VAL B CA 1
ATOM 2272 C C . VAL B 1 115 ? -12.961 1.064 14.477 1 95.62 115 VAL B C 1
ATOM 2274 O O . VAL B 1 115 ? -12.445 1.466 15.516 1 95.62 115 VAL B O 1
ATOM 2277 N N . GLN B 1 116 ? -12.188 0.738 13.5 1 95.69 116 GLN B N 1
ATOM 2278 C CA . GLN B 1 116 ? -10.773 0.439 13.695 1 95.69 116 GLN B CA 1
ATOM 2279 C C . GLN B 1 116 ? -9.945 1.717 13.711 1 95.69 116 GLN B C 1
ATOM 2281 O O . GLN B 1 116 ? -8.852 1.744 14.289 1 95.69 116 GLN B O 1
ATOM 2286 N N . GLY B 1 117 ? -10.406 2.803 13.055 1 97.94 117 GLY B N 1
ATOM 2287 C CA . GLY B 1 117 ? -9.703 4.078 13.07 1 97.94 117 GLY B CA 1
ATOM 2288 C C . GLY B 1 117 ? -8.375 4.039 12.336 1 97.94 117 GLY B C 1
ATOM 2289 O O . GLY B 1 117 ? -7.461 4.793 12.656 1 97.94 117 GLY B O 1
ATOM 2290 N N . ALA B 1 118 ? -8.18 3.014 11.523 1 98.62 118 ALA B N 1
ATOM 2291 C CA . ALA B 1 118 ? -7.004 2.854 10.672 1 98.62 118 ALA B CA 1
ATOM 2292 C C . ALA B 1 118 ? -5.797 2.395 11.492 1 98.62 118 ALA B C 1
ATOM 2294 O O . ALA B 1 118 ? -4.656 2.721 11.156 1 98.62 118 ALA B O 1
ATOM 2295 N N . GLY B 1 119 ? -6.004 1.691 12.523 1 98.56 119 GLY B N 1
ATOM 2296 C CA . GLY B 1 119 ? -4.918 1.253 13.391 1 98.56 119 GLY B CA 1
ATOM 2297 C C . GLY B 1 119 ? -3.873 0.426 12.664 1 98.56 119 GLY B C 1
ATOM 2298 O O . GLY B 1 119 ? -2.676 0.701 12.758 1 98.56 119 GLY B O 1
ATOM 2299 N N . LEU B 1 120 ? -4.266 -0.623 11.938 1 98.44 120 LEU B N 1
ATOM 2300 C CA . LEU B 1 120 ? -3.336 -1.463 11.195 1 98.44 120 LEU B CA 1
ATOM 2301 C C . LEU B 1 120 ? -2.615 -0.654 10.117 1 98.44 120 LEU B C 1
ATOM 2303 O O . LEU B 1 120 ? -1.42 -0.845 9.891 1 98.44 120 LEU B O 1
ATOM 2307 N N . ALA B 1 121 ? -3.377 0.247 9.477 1 98.88 121 ALA B N 1
ATOM 2308 C CA . ALA B 1 121 ? -2.785 1.106 8.453 1 98.88 121 ALA B CA 1
ATOM 2309 C C . ALA B 1 121 ? -1.614 1.905 9.023 1 98.88 121 ALA B C 1
ATOM 2311 O O . ALA B 1 121 ? -0.555 1.995 8.398 1 98.88 121 ALA B O 1
ATOM 2312 N N . LEU B 1 122 ? -1.83 2.477 10.211 1 98.94 122 LEU B N 1
ATOM 2313 C CA . LEU B 1 122 ? -0.788 3.281 10.836 1 98.94 122 LEU B CA 1
ATOM 2314 C C . LEU B 1 122 ? 0.402 2.416 11.234 1 98.94 122 LEU B C 1
ATOM 2316 O O . LEU B 1 122 ? 1.552 2.854 11.148 1 98.94 122 LEU B O 1
ATOM 2320 N N . SER B 1 123 ? 0.11 1.207 11.641 1 98.88 123 SER B N 1
ATOM 2321 C CA . SER B 1 123 ? 1.19 0.281 11.961 1 98.88 123 SER B CA 1
ATOM 2322 C C . SER B 1 123 ? 2.008 -0.07 10.727 1 98.88 123 SER B C 1
ATOM 2324 O O . SER B 1 123 ? 3.238 -0.037 10.758 1 98.88 123 SER B O 1
ATOM 2326 N N . HIS B 1 124 ? 1.326 -0.415 9.656 1 98.94 124 HIS B N 1
ATOM 2327 C CA . HIS B 1 124 ? 2.02 -0.704 8.406 1 98.94 124 HIS B CA 1
ATOM 2328 C C . HIS B 1 124 ? 2.883 0.475 7.965 1 98.94 124 HIS B C 1
ATOM 2330 O O . HIS B 1 124 ? 4.043 0.295 7.59 1 98.94 124 HIS B O 1
ATOM 2336 N N . LEU B 1 125 ? 2.346 1.674 8.055 1 98.94 125 LEU B N 1
ATOM 2337 C CA . LEU B 1 125 ? 3.078 2.857 7.621 1 98.94 125 LEU B CA 1
ATOM 2338 C C . LEU B 1 125 ? 4.262 3.133 8.539 1 98.94 125 LEU B C 1
ATOM 2340 O O . LEU B 1 125 ? 5.309 3.607 8.094 1 98.94 125 LEU B O 1
ATOM 2344 N N . THR B 1 126 ? 4.086 2.889 9.812 1 98.94 126 THR B N 1
ATOM 2345 C CA . THR B 1 126 ? 5.203 3.043 10.734 1 98.94 126 THR B CA 1
ATOM 2346 C C . THR B 1 126 ? 6.371 2.152 10.32 1 98.94 126 THR B C 1
ATOM 2348 O O . THR B 1 126 ? 7.52 2.607 10.273 1 98.94 126 THR B O 1
ATOM 2351 N N . ASP B 1 127 ? 6.113 0.895 10 1 98.81 127 ASP B N 1
ATOM 2352 C CA . ASP B 1 127 ? 7.152 -0.016 9.531 1 98.81 127 ASP B CA 1
ATOM 2353 C C . ASP B 1 127 ? 7.848 0.533 8.289 1 98.81 127 ASP B C 1
ATOM 2355 O O . ASP B 1 127 ? 9.078 0.521 8.203 1 98.81 127 ASP B O 1
ATOM 2359 N N . ILE B 1 128 ? 7.062 1.016 7.359 1 98.75 128 ILE B N 1
ATOM 2360 C CA . ILE B 1 128 ? 7.574 1.502 6.086 1 98.75 128 ILE B CA 1
ATOM 2361 C C . ILE B 1 128 ? 8.453 2.732 6.316 1 98.75 128 ILE B C 1
ATOM 2363 O O . ILE B 1 128 ? 9.57 2.805 5.812 1 98.75 128 ILE B O 1
ATOM 2367 N N . PHE B 1 129 ? 7.961 3.689 7.098 1 98.81 129 PHE B N 1
ATOM 2368 C CA . PHE B 1 129 ? 8.703 4.922 7.34 1 98.81 129 PHE B CA 1
ATOM 2369 C C . PHE B 1 129 ? 9.969 4.641 8.141 1 98.81 129 PHE B C 1
ATOM 2371 O O . PHE B 1 129 ? 11.016 5.234 7.887 1 98.81 129 PHE B O 1
ATOM 2378 N N . ASN B 1 130 ? 9.875 3.77 9.133 1 98.69 130 ASN B N 1
ATOM 2379 C CA . ASN B 1 130 ? 11.086 3.391 9.859 1 98.69 130 ASN B CA 1
ATOM 2380 C C . ASN B 1 130 ? 12.109 2.738 8.938 1 98.69 130 ASN B C 1
ATOM 2382 O O . ASN B 1 130 ? 13.312 3.014 9.031 1 98.69 130 ASN B O 1
ATOM 2386 N N . TYR B 1 131 ? 11.672 1.877 8.086 1 98.06 131 TYR B N 1
ATOM 2387 C CA . TYR B 1 131 ? 12.57 1.283 7.098 1 98.06 131 TYR B CA 1
ATOM 2388 C C . TYR B 1 131 ? 13.266 2.361 6.277 1 98.06 131 TYR B C 1
ATOM 2390 O O . TYR B 1 131 ? 14.461 2.248 5.977 1 98.06 131 TYR B O 1
ATOM 2398 N N . CYS B 1 132 ? 12.539 3.404 5.922 1 97.94 132 CYS B N 1
ATOM 2399 C CA . CYS B 1 132 ? 13.055 4.473 5.074 1 97.94 132 CYS B CA 1
ATOM 2400 C C . CYS B 1 132 ? 13.914 5.441 5.883 1 97.94 132 CYS B C 1
ATOM 2402 O O . CYS B 1 132 ? 14.484 6.387 5.328 1 97.94 132 CYS B O 1
ATOM 2404 N N . GLY B 1 133 ? 13.922 5.258 7.207 1 98.12 133 GLY B N 1
ATOM 2405 C CA . GLY B 1 133 ? 14.781 6.078 8.047 1 98.12 133 GLY B CA 1
ATOM 2406 C C . GLY B 1 133 ? 14.07 7.27 8.648 1 98.12 133 GLY B C 1
ATOM 2407 O O . GLY B 1 133 ? 14.711 8.211 9.117 1 98.12 133 GLY B O 1
ATOM 2408 N N . THR B 1 134 ? 12.742 7.281 8.602 1 98.69 134 THR B N 1
ATOM 2409 C CA . THR B 1 134 ? 11.953 8.367 9.18 1 98.69 134 THR B CA 1
ATOM 2410 C C . THR B 1 134 ? 11.578 8.055 10.625 1 98.69 134 THR B C 1
ATOM 2412 O O . THR B 1 134 ? 11.195 6.926 10.945 1 98.69 134 THR B O 1
ATOM 2415 N N . HIS B 1 135 ? 11.727 9.023 11.508 1 98.88 135 HIS B N 1
ATOM 2416 C CA . HIS B 1 135 ? 11.258 8.906 12.883 1 98.88 135 HIS B CA 1
ATOM 2417 C C . HIS B 1 135 ? 9.758 9.188 12.977 1 98.88 135 HIS B C 1
ATOM 2419 O O . HIS B 1 135 ? 9.297 10.266 12.594 1 98.88 135 HIS B O 1
ATOM 2425 N N . VAL B 1 136 ? 9.062 8.234 13.523 1 98.94 136 VAL B N 1
ATOM 2426 C CA . VAL B 1 136 ? 7.609 8.367 13.578 1 98.94 136 VAL B CA 1
ATOM 2427 C C . VAL B 1 136 ? 7.176 8.688 15.008 1 98.94 136 VAL B C 1
ATOM 2429 O O . VAL B 1 136 ? 7.574 8.008 15.953 1 98.94 136 VAL B O 1
ATOM 2432 N N . LEU B 1 137 ? 6.422 9.742 15.094 1 98.94 137 LEU B N 1
ATOM 2433 C CA . LEU B 1 137 ? 5.875 10.141 16.391 1 98.94 137 LEU B CA 1
ATOM 2434 C C . LEU B 1 137 ? 5.023 9.023 16.984 1 98.94 137 LEU B C 1
ATOM 2436 O O . LEU B 1 137 ? 4.23 8.398 16.281 1 98.94 137 LEU B O 1
ATOM 2440 N N . ALA B 1 138 ? 5.176 8.766 18.281 1 98.62 138 ALA B N 1
ATOM 2441 C CA . ALA B 1 138 ? 4.492 7.664 18.938 1 98.62 138 ALA B CA 1
ATOM 2442 C C . ALA B 1 138 ? 2.984 7.898 18.984 1 98.62 138 ALA B C 1
ATOM 2444 O O . ALA B 1 138 ? 2.199 6.965 18.812 1 98.62 138 ALA B O 1
ATOM 2445 N N . GLN B 1 139 ? 2.607 9.109 19.219 1 98 139 GLN B N 1
ATOM 2446 C CA . GLN B 1 139 ? 1.192 9.445 19.344 1 98 139 GLN B CA 1
ATOM 2447 C C . GLN B 1 139 ? 0.502 9.43 17.984 1 98 139 GLN B C 1
ATOM 2449 O O . GLN B 1 139 ? 0.871 10.195 17.094 1 98 139 GLN B O 1
ATOM 2454 N N . LYS B 1 140 ? -0.48 8.555 17.875 1 98.75 140 LYS B N 1
ATOM 2455 C CA . LYS B 1 140 ? -1.205 8.383 16.625 1 98.75 140 LYS B CA 1
ATOM 2456 C C . LYS B 1 140 ? -2.713 8.367 16.859 1 98.75 140 LYS B C 1
ATOM 2458 O O . LYS B 1 140 ? -3.291 7.312 17.125 1 98.75 140 LYS B O 1
ATOM 2463 N N . PRO B 1 141 ? -3.316 9.562 16.703 1 98.88 141 PRO B N 1
ATOM 2464 C CA . PRO B 1 141 ? -4.777 9.516 16.781 1 98.88 141 PRO B CA 1
ATOM 2465 C C . PRO B 1 141 ? -5.395 8.547 15.766 1 98.88 141 PRO B C 1
ATOM 2467 O O . PRO B 1 141 ? -4.977 8.508 14.609 1 98.88 141 PRO B O 1
ATOM 2470 N N . LYS B 1 142 ? -6.293 7.699 16.297 1 98.69 142 LYS B N 1
ATOM 2471 C CA . LYS B 1 142 ? -7.117 6.793 15.5 1 98.69 142 LYS B CA 1
ATOM 2472 C C . LYS B 1 142 ? -8.586 7.191 15.562 1 98.69 142 LYS B C 1
ATOM 2474 O O . LYS B 1 142 ? -9.289 6.863 16.516 1 98.69 142 LYS B O 1
ATOM 2479 N N . LEU B 1 143 ? -8.992 7.844 14.5 1 98.81 143 LEU B N 1
ATOM 2480 C CA . LEU B 1 143 ? -10.305 8.484 14.523 1 98.81 143 LEU B CA 1
ATOM 2481 C C . LEU B 1 143 ? -11.352 7.602 13.867 1 98.81 143 LEU B C 1
ATOM 2483 O O . LEU B 1 143 ? -11.617 7.727 12.672 1 98.81 143 LEU B O 1
ATOM 2487 N N . SER B 1 144 ? -12 6.75 14.711 1 98.5 144 SER B N 1
ATOM 2488 C CA . SER B 1 144 ? -13.039 5.824 14.266 1 98.5 144 SER B CA 1
ATOM 2489 C C . SER B 1 144 ? -14.367 6.543 14.047 1 98.5 144 SER B C 1
ATOM 2491 O O . SER B 1 144 ? -14.602 7.613 14.617 1 98.5 144 SER B O 1
ATOM 2493 N N . PHE B 1 145 ? -15.227 5.98 13.234 1 98.19 145 PHE B N 1
ATOM 2494 C CA . PHE B 1 145 ? -16.531 6.555 12.953 1 98.19 145 PHE B CA 1
ATOM 2495 C C . PHE B 1 145 ? -16.422 8.055 12.703 1 98.19 145 PHE B C 1
ATOM 2497 O O . PHE B 1 145 ? -17.172 8.836 13.297 1 98.19 145 PHE B O 1
ATOM 2504 N N . ILE B 1 146 ? -15.477 8.414 11.867 1 98.19 146 ILE B N 1
ATOM 2505 C CA . ILE B 1 146 ? -15.094 9.812 11.711 1 98.19 146 ILE B CA 1
ATOM 2506 C C . ILE B 1 146 ? -16.281 10.625 11.234 1 98.19 146 ILE B C 1
ATOM 2508 O O . ILE B 1 146 ? -16.422 11.805 11.586 1 98.19 146 ILE B O 1
ATOM 2512 N N . HIS B 1 147 ? -17.172 10.062 10.445 1 96.06 147 HIS B N 1
ATOM 2513 C CA . HIS B 1 147 ? -18.344 10.758 9.898 1 96.06 147 HIS B CA 1
ATOM 2514 C C . HIS B 1 147 ? -19.266 11.242 11.008 1 96.06 147 HIS B C 1
ATOM 2516 O O . HIS B 1 147 ? -20.016 12.195 10.82 1 96.06 147 HIS B O 1
ATOM 2522 N N . LYS B 1 148 ? -19.203 10.648 12.141 1 97.69 148 LYS B N 1
ATOM 2523 C CA . LYS B 1 148 ? -20.047 11.031 13.266 1 97.69 148 LYS B CA 1
ATOM 2524 C C . LYS B 1 148 ? -19.359 12.102 14.117 1 97.69 148 LYS B C 1
ATOM 2526 O O . LYS B 1 148 ? -20.016 12.789 14.906 1 97.69 148 LYS B O 1
ATOM 2531 N N . HIS B 1 149 ? -18.062 12.227 13.938 1 98.25 149 HIS B N 1
ATOM 2532 C CA . HIS B 1 149 ? -17.312 12.977 14.938 1 98.25 149 HIS B CA 1
ATOM 2533 C C . HIS B 1 149 ? -16.594 14.164 14.305 1 98.25 149 HIS B C 1
ATOM 2535 O O . HIS B 1 149 ? -15.836 14.867 14.984 1 98.25 149 HIS B O 1
ATOM 2541 N N . PHE B 1 150 ? -16.766 14.367 13.039 1 98.19 150 PHE B N 1
ATOM 2542 C CA . PHE B 1 150 ? -16.172 15.461 12.273 1 98.19 150 PHE B CA 1
ATOM 2543 C C . PHE B 1 150 ? -17.141 15.945 11.195 1 98.19 150 PHE B C 1
ATOM 2545 O O . PHE B 1 150 ? -17.609 15.156 10.375 1 98.19 150 PHE B O 1
ATOM 2552 N N . ASP B 1 151 ? -17.469 17.188 11.133 1 96.31 151 ASP B N 1
ATOM 2553 C CA . ASP B 1 151 ? -18.484 17.656 10.203 1 96.31 151 ASP B CA 1
ATOM 2554 C C . ASP B 1 151 ? -17.859 18.312 8.977 1 96.31 151 ASP B C 1
ATOM 2556 O O . ASP B 1 151 ? -18.547 18.953 8.188 1 96.31 151 ASP B O 1
ATOM 2560 N N . GLY B 1 152 ? -16.562 18.203 8.844 1 95 152 GLY B N 1
ATOM 2561 C CA . GLY B 1 152 ? -15.852 18.781 7.707 1 95 152 GLY B CA 1
ATOM 2562 C C . GLY B 1 152 ? -15.109 20.062 8.047 1 95 152 GLY B C 1
ATOM 2563 O O . GLY B 1 152 ? -14.211 20.469 7.312 1 95 152 GLY B O 1
ATOM 2564 N N . GLU B 1 153 ? -15.469 20.656 9.188 1 95.56 153 GLU B N 1
ATOM 2565 C CA . GLU B 1 153 ? -14.836 21.906 9.625 1 95.56 153 GLU B CA 1
ATOM 2566 C C . GLU B 1 153 ? -14.359 21.797 11.07 1 95.56 153 GLU B C 1
ATOM 2568 O O . GLU B 1 153 ? -13.258 22.25 11.406 1 95.56 153 GLU B O 1
ATOM 2573 N N . GLU B 1 154 ? -15.219 21.125 11.82 1 96.31 154 GLU B N 1
ATOM 2574 C CA . GLU B 1 154 ? -14.938 21.016 13.25 1 96.31 154 GLU B CA 1
ATOM 2575 C C . GLU B 1 154 ? -15.008 19.578 13.727 1 96.31 154 GLU B C 1
ATOM 2577 O O . GLU B 1 154 ? -15.883 18.812 13.297 1 96.31 154 GLU B O 1
ATOM 2582 N N . VAL B 1 155 ? -14.109 19.312 14.664 1 98.06 155 VAL B N 1
ATOM 2583 C CA . VAL B 1 155 ? -14.195 18.047 15.367 1 98.06 155 VAL B CA 1
ATOM 2584 C C . VAL B 1 155 ? -15.234 18.125 16.484 1 98.06 155 VAL B C 1
ATOM 2586 O O . VAL B 1 155 ? -15.156 19 17.344 1 98.06 155 VAL B O 1
ATOM 2589 N N . LEU B 1 156 ? -16.156 17.203 16.453 1 97.75 156 LEU B N 1
ATOM 2590 C CA . LEU B 1 156 ? -17.328 17.281 17.328 1 97.75 156 LEU B CA 1
ATOM 2591 C C . LEU B 1 156 ? -17.109 16.469 18.609 1 97.75 156 LEU B C 1
ATOM 2593 O O . LEU B 1 156 ? -17.781 16.703 19.609 1 97.75 156 LEU B O 1
ATOM 2597 N N . ASN B 1 157 ? -16.281 15.492 18.562 1 97.56 157 ASN B N 1
ATOM 2598 C CA . ASN B 1 157 ? -15.961 14.625 19.688 1 97.56 157 ASN B CA 1
ATOM 2599 C C . ASN B 1 157 ? -14.836 15.203 20.531 1 97.56 157 ASN B C 1
ATOM 2601 O O . ASN B 1 157 ? -13.727 15.414 20.047 1 97.56 157 ASN B O 1
ATOM 2605 N N . ASP B 1 158 ? -15.07 15.375 21.812 1 97.75 158 ASP B N 1
ATOM 2606 C CA . ASP B 1 158 ? -14.102 16.016 22.703 1 97.75 158 ASP B CA 1
ATOM 2607 C C . ASP B 1 158 ? -12.82 15.195 22.812 1 97.75 158 ASP B C 1
ATOM 2609 O O . ASP B 1 158 ? -11.727 15.758 22.891 1 97.75 158 ASP B O 1
ATOM 2613 N N . LEU B 1 159 ? -12.984 13.938 22.875 1 98.06 159 LEU B N 1
ATOM 2614 C CA . LEU B 1 159 ? -11.805 13.086 22.953 1 98.06 159 LEU B CA 1
ATOM 2615 C C . LEU B 1 159 ? -10.938 13.242 21.703 1 98.06 159 LEU B C 1
ATOM 2617 O O . LEU B 1 159 ? -9.711 13.352 21.797 1 98.06 159 LEU B O 1
ATOM 2621 N N . TYR B 1 160 ? -11.539 13.18 20.531 1 98.5 160 TYR B N 1
ATOM 2622 C CA . TYR B 1 160 ? -10.797 13.336 19.297 1 98.5 160 TYR B CA 1
ATOM 2623 C C . TYR B 1 160 ? -10.102 14.695 19.234 1 98.5 160 TYR B C 1
ATOM 2625 O O . TYR B 1 160 ? -8.953 14.797 18.812 1 98.5 160 TYR B O 1
ATOM 2633 N N . LYS B 1 161 ? -10.805 15.719 19.672 1 97.88 161 LYS B N 1
ATOM 2634 C CA . LYS B 1 161 ? -10.188 17.047 19.734 1 97.88 161 LYS B CA 1
ATOM 2635 C C . LYS B 1 161 ? -8.953 17.031 20.625 1 97.88 161 LYS B C 1
ATOM 2637 O O . LYS B 1 161 ? -7.91 17.578 20.266 1 97.88 161 LYS B O 1
ATOM 2642 N N . GLN B 1 162 ? -9.086 16.469 21.75 1 98.38 162 GLN B N 1
ATOM 2643 C CA . GLN B 1 162 ? -7.98 16.375 22.703 1 98.38 162 GLN B CA 1
ATOM 2644 C C . GLN B 1 162 ? -6.801 15.609 22.109 1 98.38 162 GLN B C 1
ATOM 2646 O O . GLN B 1 162 ? -5.652 16.031 22.219 1 98.38 162 GLN B O 1
ATOM 2651 N N . LEU B 1 163 ? -7.031 14.461 21.516 1 98.62 163 LEU B N 1
ATOM 2652 C CA . LEU B 1 163 ? -5.988 13.641 20.906 1 98.62 163 LEU B CA 1
ATOM 2653 C C . LEU B 1 163 ? -5.246 14.414 19.828 1 98.62 163 LEU B C 1
ATOM 2655 O O . LEU B 1 163 ? -4.016 14.359 19.75 1 98.62 163 LEU B O 1
ATOM 2659 N N . ILE B 1 164 ? -5.996 15.109 19.031 1 98.62 164 ILE B N 1
ATOM 2660 C CA . ILE B 1 164 ? -5.402 15.891 17.953 1 98.62 164 ILE B CA 1
ATOM 2661 C C . ILE B 1 164 ? -4.547 17.016 18.531 1 98.62 164 ILE B C 1
ATOM 2663 O O . ILE B 1 164 ? -3.404 17.219 18.125 1 98.62 164 ILE B O 1
ATOM 2667 N N . ASP B 1 165 ? -5.105 17.703 19.484 1 98.19 165 ASP B N 1
ATOM 2668 C CA . ASP B 1 165 ? -4.363 18.781 20.125 1 98.19 165 ASP B CA 1
ATOM 2669 C C . ASP B 1 165 ? -3.068 18.266 20.75 1 98.19 165 ASP B C 1
ATOM 2671 O O . ASP B 1 165 ? -2.016 18.906 20.625 1 98.19 165 ASP B O 1
ATOM 2675 N N . GLU B 1 166 ? -3.166 17.172 21.391 1 98.69 166 GLU B N 1
ATOM 2676 C CA . GLU B 1 166 ? -1.991 16.562 22 1 98.69 166 GLU B CA 1
ATOM 2677 C C . GLU B 1 166 ? -0.95 16.188 20.953 1 98.69 166 GLU B C 1
ATOM 2679 O O . GLU B 1 166 ? 0.249 16.375 21.156 1 98.69 166 GLU B O 1
ATOM 2684 N N . GLN B 1 167 ? -1.377 15.609 19.844 1 98.81 167 GLN B N 1
ATOM 2685 C CA . GLN B 1 167 ? -0.417 15.266 18.797 1 98.81 167 GLN B CA 1
ATOM 2686 C C . GLN B 1 167 ? 0.23 16.516 18.203 1 98.81 167 GLN B C 1
ATOM 2688 O O . GLN B 1 167 ? 1.431 16.516 17.922 1 98.81 167 GLN B O 1
ATOM 2693 N N . VAL B 1 168 ? -0.573 17.516 17.984 1 98.62 168 VAL B N 1
ATOM 2694 C CA . VAL B 1 168 ? -0.042 18.766 17.422 1 98.62 168 VAL B CA 1
ATOM 2695 C C . VAL B 1 168 ? 1.051 19.312 18.344 1 98.62 168 VAL B C 1
ATOM 2697 O O . VAL B 1 168 ? 2.127 19.688 17.875 1 98.62 168 VAL B O 1
ATOM 2700 N N . GLU B 1 169 ? 0.797 19.297 19.609 1 98.44 169 GLU B N 1
ATOM 2701 C CA . GLU B 1 169 ? 1.79 19.766 20.578 1 98.44 169 GLU B CA 1
ATOM 2702 C C . GLU B 1 169 ? 3.043 18.906 20.547 1 98.44 169 GLU B C 1
ATOM 2704 O O . GLU B 1 169 ? 4.164 19.422 20.516 1 98.44 169 GLU B O 1
ATOM 2709 N N . ALA B 1 170 ? 2.855 17.625 20.547 1 98.75 170 ALA B N 1
ATOM 2710 C CA . ALA B 1 170 ? 3.977 16.688 20.5 1 98.75 170 ALA B CA 1
ATOM 2711 C C . ALA B 1 170 ? 4.762 16.828 19.203 1 98.75 170 ALA B C 1
ATOM 2713 O O . ALA B 1 170 ? 5.988 16.719 19.188 1 98.75 170 ALA B O 1
ATOM 2714 N N . PHE B 1 171 ? 4.066 17.016 18.156 1 98.69 171 PHE B N 1
ATOM 2715 C CA . PHE B 1 171 ? 4.668 17.188 16.828 1 98.69 171 PHE B CA 1
ATOM 2716 C C . PHE B 1 171 ? 5.574 18.422 16.812 1 98.69 171 PHE B C 1
ATOM 2718 O O . PHE B 1 171 ? 6.668 18.375 16.25 1 98.69 171 PHE B O 1
ATOM 2725 N N . LEU B 1 172 ? 5.133 19.438 17.422 1 97.69 172 LEU B N 1
ATOM 2726 C CA . LEU B 1 172 ? 5.914 20.672 17.453 1 97.69 172 LEU B CA 1
ATOM 2727 C C . LEU B 1 172 ? 7.18 20.484 18.297 1 97.69 172 LEU B C 1
ATOM 2729 O O . LEU B 1 172 ? 8.227 21.062 17.984 1 97.69 172 LEU B O 1
ATOM 2733 N N . GLU B 1 173 ? 7.145 19.641 19.281 1 97.62 173 GLU B N 1
ATOM 2734 C CA . GLU B 1 173 ? 8.289 19.391 20.156 1 97.62 173 GLU B CA 1
ATOM 2735 C C . GLU B 1 173 ? 9.195 18.312 19.578 1 97.62 173 GLU B C 1
ATOM 2737 O O . GLU B 1 173 ? 10.336 18.156 20.016 1 97.62 173 GLU B O 1
ATOM 2742 N N . PHE B 1 174 ? 8.703 17.672 18.703 1 97.56 174 PHE B N 1
ATOM 2743 C CA . PHE B 1 174 ? 9.328 16.484 18.125 1 97.56 174 PHE B CA 1
ATOM 2744 C C . PHE B 1 174 ? 10.594 16.844 17.359 1 97.56 174 PHE B C 1
ATOM 2746 O O . PHE B 1 174 ? 11.602 16.141 17.438 1 97.56 174 PHE B O 1
#

InterPro domains:
  IPR005025 NADPH-dependent FMN reductase-like domain [PF03358] (4-139)
  IPR029039 Flavoprotein-like superfamily [G3DSA:3.40.50.360] (2-174)
  IPR029039 Flavoprotein-like superfamily [SSF52218] (4-172)
  IPR050712 NAD(P)H-dependent reductase [PTHR30543] (3-170)

Organism: NCBI:txid2715131

Foldseek 3Di:
DEEEEQQDLDPPDLSVLVSVQLQVLQVVVVDHYYYDYLVPDDPCCLPQDADVNPPVDVVLVVVQVVLLPHQEYEYEAEDDPLAGDPSNVSNVRNHDAQRSQAPGEYEYEFDYLADFLRVVRVVVVCVVSVVSHYHYDPQYHRHYNQVVQPVSHDGNDPVSVVSSSVVSVVRVVD/DEEEEQQDLDPPDLSVLVSVQLQVLQVVVVDHYYYDYLVPDDPCCLPQDADVNPPVDVVLVVVQVVLLPHQEYEYEAEDDPLAGDPSNVSNVRNHDAQRSQAPGEYEYEFDYLADFLRVVRVVVVCVVSVVSHYHYDPQYHRHYNQVVQPVSHDGNDPVSVVSSSVVSVVRVVD

=== Feature glossary ===
Reading guide. The protein is described through the following features:

Foldseek 3Di. A 3Di character summarizes, for each residue, the relative orientation of the Cα frame of its nearest spatial neighbor. Because it encodes fold topology rather than chemistry, 3Di alignments detect remote structural similarity that sequence alignment misses.

Contact-map, Ramachandran, and PAE plots. Plot images: a contact map (which residues are close in 3D, as an N×N binary image), a Ramachandran scatter (backbone torsion angles, revealing secondary-structure composition at a glance), and — for AlphaFold structures — a PAE heatmap (pairwise prediction confidence).

Radius of gyration, Cα contacts, bounding box. Radius of gyration (Rg) is the root-mean-square distance of Cα atoms from their centroid — a single number for overall size and compactness. A globular domain of N residues has Rg ≈ 2.2·N^0.38 Å; an extended or disordered chain has a much larger Rg. The Cα contact count is the number of residue pairs whose Cα atoms are within 8 Å and are more than four positions apart in sequence — a standard proxy for tertiary packing density. The bounding box is the smallest axis-aligned box enclosing all Cα atoms.

Secondary structure (8-state, DSSP). Eight-state secondary structure (DSSP): H is the canonical α-helix, G the tighter 3₁₀-helix, I the wider π-helix; E/B are β-structure, T and S are turns and bends, and '-' is everything else. DSSP derives these from the pattern of main-chain N–H···O=C hydrogen bonds, not from the sequence.

B-factor. B-factor (Debye–Waller factor) reflects atomic displacement in the crystal lattice. It is an experimental observable (units Å²), not a prediction; low values mean the atom is pinned down, high values mean it moves or is heterogeneous across the crystal.

pLDDT. pLDDT is the predicted lDDT-Cα score: AlphaFold's confidence that the local environment of each residue (all inter-atomic distances within 15 Å) is correctly placed. It is a per-residue number between 0 and 100, with higher meaning more reliable.

Nearest PDB structures. Nearest PDB neighbors are the top structural matches found by Foldseek when searching this structure against the entire Protein Data Bank. Each hit reports a TM-score (0 to 1; >0.5 almost always implies the same fold) and an E-value. These are *structural* homologs — they may share no detectable sequence similarity.

Solvent-accessible surface area. Accessible surface area quantifies burial. A residue with SASA near zero is packed into the hydrophobic core; one with SASA >100 Å² sits on the surface. Computed here via the Shrake–Rupley numerical algorithm with a 1.4 Å probe.

Rendered structure images. Structure images are PyMOL renders from six orthogonal camera directions. Cartoon representation draws helices as coils and strands as arrows; sticks shows the backbone as bonds; surface shows the solvent-excluded envelope. Rainbow coloring maps sequence position to hue (blue→red, N→C); chain coloring assigns a distinct color per polypeptide.

Backbone torsions (φ/ψ). φ (phi) and ψ (psi) are the two rotatable backbone dihedrals per residue: φ is the C(i-1)–N–Cα–C torsion, ψ is the N–Cα–C–N(i+1) torsion, both in degrees on (−180°, 180°]. α-helical residues cluster near (−60°, −45°); β-strand residues near (−120°, +130°). A Ramachandran plot is simply a scatter of (φ, ψ) for every residue.

Predicted aligned error. Predicted Aligned Error (PAE) is an AlphaFold confidence matrix: entry (i, j) is the expected error in the position of residue j, in ångströms, when the prediction is superimposed on the true structure at residue i. Low PAE within a block of residues means that block is internally rigid and well-predicted; high PAE between two blocks means their relative placement is uncertain even if each block individually is confident.

mmCIF coordinates. Structure coordinates are given as an mmCIF _atom_site loop: one row per atom with element, residue name, chain id, sequence number, and x/y/z position in Å. Only the four main-chain atoms per residue are included here; side chains are omitted to keep the record compact.

InterPro / GO / CATH / organism. Database cross-references. InterPro integrates a dozen domain/family signature databases into unified entries with residue-range hits. GO terms attach function/process/location labels with evidence codes. CATH codes position the fold in a four-level structural taxonomy. Organism is the NCBI-taxonomy species name.

Secondary structure (3-state, P-SEA). SS3 is a coarse helix/strand/coil call (letters a/b/c) made by the P-SEA algorithm from inter-Cα distances and dihedrals. It is less detailed than DSSP but needs only Cα positions.

Sequence. Sequence gives the chain of amino acids in standard one-letter code (A=alanine, C=cysteine, …, Y=tyrosine), read N→C. It is the only feature that is directly encoded by the gene; all structural features are derived from the folded form of this sequence.